Protein AF-0000000078603236 (afdb_homodimer)

Radius of gyration: 16.87 Å; Cα contacts (8 Å, |Δi|>4): 379; chains: 2; bounding box: 31×47×35 Å

Secondary structure (DSSP, 8-state):
--EEEEEEEEB-SSHHHHHHHHHHHHHHHHHHTTSTTEEEEEEEEESS-TTEEEEEEEESSGGGHHHHHT-TTHHHHHHHHGGGBSS--EEEEEEE--/--EEEEEEEEB-SSHHHHHHHHHHHHHHHHHHTTSTTEEEEEEEEESS-TTEEEEEEEESSGGGHHHHHTSTTHHHHHHHHGGGBSS--EEEEEEE--

Sequence (196 aa):
MVYTIVVHLRAKPDQESISKLHAKLLEASAVYSKDKETLSWFVMQSVHDKQDFTIVERYLHESSQEYHLNNPYWKTFDPYVIPLLEKEMDLRRFEELQMVYTIVVHLRAKPDQESISKLHAKLLEASAVYSKDKETLSWFVMQSVHDKQDFTIVERYLHESSQEYHLNNPYWKTFDPYVIPLLEKEMDLRRFEELQ

Solvent-accessible surface area (backbone atoms only — not comparable to full-atom values): 10009 Å² total; per-residue (Å²): 100,39,23,31,38,43,34,41,40,39,30,28,89,50,67,67,31,32,52,49,48,53,53,51,44,54,54,47,28,68,56,53,42,67,36,68,55,33,75,38,40,50,36,29,37,32,74,86,41,81,38,35,33,38,37,42,38,32,21,52,32,70,74,32,48,55,51,54,70,65,33,78,66,50,73,55,45,59,77,60,49,57,81,30,36,65,55,83,68,50,74,43,53,28,36,44,68,130,101,41,22,32,38,42,34,42,40,40,30,27,87,50,67,65,30,31,52,50,50,53,51,49,44,54,53,46,28,68,54,51,41,67,36,69,55,34,74,38,41,49,35,29,35,32,74,85,40,80,38,34,34,39,37,42,38,32,22,53,33,69,74,31,48,56,52,54,70,66,33,76,68,50,74,56,44,58,76,58,49,56,80,30,35,66,56,81,69,51,73,45,52,28,36,45,69,130

Nearest PDB structures (foldseek):
  4zos-assembly2_B  TM=9.075E-01  e=3.145E-08  Yersinia enterocolitica subsp. enterocolitica 8081
  4zos-assembly1_C  TM=9.173E-01  e=6.589E-08  Yersinia enterocolitica subsp. enterocolitica 8081
  4dpo-assembly1_B  TM=8.270E-01  e=1.606E-08  Methanosarcina mazei Go1
  4hl9-assembly4_H  TM=9.030E-01  e=2.210E-07  Rhodospirillum rubrum ATCC 11170
  2omo-assembly4_E  TM=8.509E-01  e=4.951E-07  Nitrosomonas europaea

InterPro domains:
  IPR007138 Antibiotic biosynthesis monooxygenase domain [PF03992] (4-77)
  IPR011008 Dimeric alpha-beta barrel [SSF54909] (1-97)

Foldseek 3Di:
DKKKKKKKFFFDPDPVLLVQLVVLLVVVQVPVCPFPQWPGWDKDADPVGSRIIMIMTIGNDPVSCVSVVPPPVNVVRCVRNVVRTPDDMDMDMDDDDD/DKKKKKKKFFFDPDPVLLVQLVVLLVVVQVPVCPFPQWPGWDKDADPVGSRIIMIMTIGNDPVSCVSVCPPPVNVVRCVRNVVRTPDDMDMDMDDDDD

Structure (mmCIF, N/CA/C/O backbone):
data_AF-0000000078603236-model_v1
#
loop_
_entity.id
_entity.type
_entity.pdbx_description
1 polymer 'ABM domain-containing protein'
#
loop_
_atom_site.group_PDB
_atom_site.id
_atom_site.type_symbol
_atom_site.label_atom_id
_atom_site.label_alt_id
_atom_site.label_comp_id
_atom_site.label_asym_id
_atom_site.label_entity_id
_atom_site.label_seq_id
_atom_site.pdbx_PDB_ins_code
_atom_site.Cartn_x
_atom_site.Cartn_y
_atom_site.Cartn_z
_atom_site.occupancy
_atom_site.B_iso_or_equiv
_atom_site.auth_seq_id
_atom_site.auth_comp_id
_atom_site.auth_asym_id
_atom_site.auth_atom_id
_atom_site.pdbx_PDB_model_num
ATOM 1 N N . MET A 1 1 ? -9.57 -0.789 -14.664 1 91.88 1 MET A N 1
ATOM 2 C CA . MET A 1 1 ? -8.68 -1.385 -13.68 1 91.88 1 MET A CA 1
ATOM 3 C C . MET A 1 1 ? -8.328 -0.381 -12.586 1 91.88 1 MET A C 1
ATOM 5 O O . MET A 1 1 ? -8.07 0.79 -12.867 1 91.88 1 MET A O 1
ATOM 9 N N . VAL A 1 2 ? -8.438 -0.781 -11.359 1 98.5 2 VAL A N 1
ATOM 10 C CA . VAL A 1 2 ? -8.148 0.149 -10.273 1 98.5 2 VAL A CA 1
ATOM 11 C C . VAL A 1 2 ? -6.684 0.583 -10.344 1 98.5 2 VAL A C 1
ATOM 13 O O . VAL A 1 2 ? -5.789 -0.252 -10.508 1 98.5 2 VAL A O 1
ATOM 16 N N . TYR A 1 3 ? -6.508 1.872 -10.375 1 98.81 3 TYR A N 1
ATOM 17 C CA . TYR A 1 3 ? -5.188 2.496 -10.398 1 98.81 3 TYR A CA 1
ATOM 18 C C . TYR A 1 3 ? -4.77 2.924 -8.992 1 98.81 3 TYR A C 1
ATOM 20 O O . TYR A 1 3 ? -5.5 3.648 -8.312 1 98.81 3 TYR A O 1
ATOM 28 N N . THR A 1 4 ? -3.6 2.465 -8.547 1 98.88 4 THR A N 1
ATOM 29 C CA . THR A 1 4 ? -3.186 2.707 -7.172 1 98.88 4 THR A CA 1
ATOM 30 C C . THR A 1 4 ? -1.813 3.373 -7.129 1 98.88 4 THR A C 1
ATOM 32 O O . THR A 1 4 ? -0.908 2.992 -7.871 1 98.88 4 THR A O 1
ATOM 35 N N . ILE A 1 5 ? -1.684 4.395 -6.281 1 98.88 5 ILE A N 1
ATOM 36 C CA . ILE A 1 5 ? -0.396 5 -5.961 1 98.88 5 ILE A CA 1
ATOM 37 C C . ILE A 1 5 ? -0.005 4.652 -4.527 1 98.88 5 ILE A C 1
ATOM 39 O O . ILE A 1 5 ? -0.807 4.809 -3.602 1 98.88 5 ILE A O 1
ATOM 43 N N . VAL A 1 6 ? 1.146 4.051 -4.375 1 98.94 6 VAL A N 1
ATOM 44 C CA . VAL A 1 6 ? 1.729 3.83 -3.055 1 98.94 6 VAL A CA 1
ATOM 45 C C . VAL A 1 6 ? 2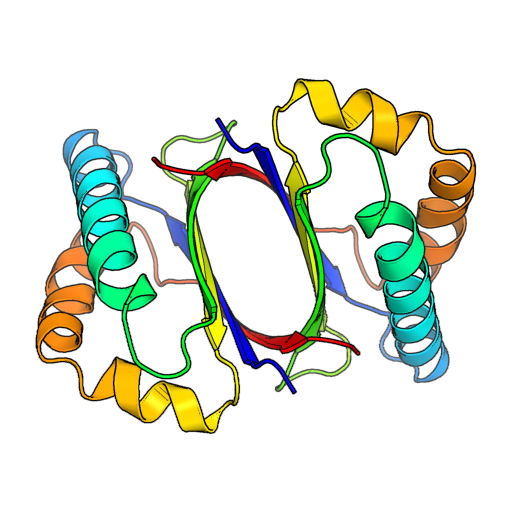.908 4.777 -2.844 1 98.94 6 VAL A C 1
ATOM 47 O O . VAL A 1 6 ? 3.861 4.773 -3.627 1 98.94 6 VAL A O 1
ATOM 50 N N . VAL A 1 7 ? 2.852 5.605 -1.797 1 98.88 7 VAL A N 1
ATOM 51 C CA . VAL A 1 7 ? 3.883 6.602 -1.533 1 98.88 7 VAL A CA 1
ATOM 52 C C . VAL A 1 7 ? 4.496 6.363 -0.156 1 98.88 7 VAL A C 1
ATOM 54 O O . VAL A 1 7 ? 3.783 6.316 0.849 1 98.88 7 VAL A O 1
ATOM 57 N N . HIS A 1 8 ? 5.746 6.141 -0.093 1 98.88 8 HIS A N 1
ATOM 58 C CA . HIS A 1 8 ? 6.469 6.105 1.173 1 98.88 8 HIS A CA 1
ATOM 59 C C . HIS A 1 8 ? 7.113 7.453 1.477 1 98.88 8 HIS A C 1
ATOM 61 O O . HIS A 1 8 ? 7.801 8.023 0.624 1 98.88 8 HIS A O 1
ATOM 67 N N . LEU A 1 9 ? 6.844 7.973 2.631 1 98.94 9 LEU A N 1
ATOM 68 C CA . LEU A 1 9 ? 7.367 9.242 3.113 1 98.94 9 LEU A CA 1
ATOM 69 C C . LEU A 1 9 ? 8.188 9.047 4.383 1 98.94 9 LEU A C 1
ATOM 71 O O . LEU A 1 9 ? 7.805 8.281 5.262 1 98.94 9 LEU A O 1
ATOM 75 N N . ARG A 1 10 ? 9.328 9.711 4.426 1 98.94 10 ARG A N 1
ATOM 76 C CA . ARG A 1 10 ? 10.094 9.719 5.668 1 98.94 10 ARG A CA 1
ATOM 77 C C . ARG A 1 10 ? 10.203 11.125 6.242 1 98.94 10 ARG A C 1
ATOM 79 O O . ARG A 1 10 ? 10.852 11.992 5.656 1 98.94 10 ARG A O 1
ATOM 86 N N . ALA A 1 11 ? 9.586 11.398 7.359 1 98.94 11 ALA A N 1
ATOM 87 C CA . ALA A 1 11 ? 9.664 12.68 8.047 1 98.94 11 ALA A CA 1
ATOM 88 C C . ALA A 1 11 ? 11.086 12.938 8.562 1 98.94 11 ALA A C 1
ATOM 90 O O . ALA A 1 11 ? 11.82 11.992 8.859 1 98.94 11 ALA A O 1
ATOM 91 N N . LYS A 1 12 ? 11.414 14.219 8.633 1 98.88 12 LYS A N 1
ATOM 92 C CA . LYS A 1 12 ? 12.609 14.555 9.406 1 98.88 12 LYS A CA 1
ATOM 93 C C . LYS A 1 12 ? 12.5 14.016 10.836 1 98.88 12 LYS A C 1
ATOM 95 O O . LYS A 1 12 ? 11.398 13.812 11.352 1 98.88 12 LYS A O 1
ATOM 100 N N . PRO A 1 13 ? 13.609 13.766 11.422 1 98.69 13 PRO A N 1
ATOM 101 C CA . PRO A 1 13 ? 13.594 13.008 12.68 1 98.69 13 PRO A CA 1
ATOM 102 C C . PRO A 1 13 ? 13.062 13.828 13.852 1 98.69 13 PRO A C 1
ATOM 104 O O . PRO A 1 13 ? 12.789 13.273 14.922 1 98.69 13 PRO A O 1
ATOM 107 N N . ASP A 1 14 ? 12.914 15.125 13.781 1 98.75 14 ASP A N 1
ATOM 108 C CA . ASP A 1 14 ? 12.43 15.93 14.898 1 98.75 14 ASP A CA 1
ATOM 109 C C . ASP A 1 14 ? 10.93 15.727 15.117 1 98.75 14 ASP A C 1
ATOM 111 O O . ASP A 1 14 ? 10.188 15.516 14.156 1 98.75 14 ASP A O 1
ATOM 115 N N . GLN A 1 15 ? 10.492 15.828 16.344 1 98.5 15 GLN A N 1
ATOM 116 C CA . GLN A 1 15 ? 9.125 15.539 16.734 1 98.5 15 GLN A CA 1
ATOM 117 C C . GLN A 1 15 ? 8.133 16.453 16.031 1 98.5 15 GLN A C 1
ATOM 119 O O . GLN A 1 15 ? 7.016 16.047 15.703 1 98.5 15 GLN A O 1
ATOM 124 N N . GLU A 1 16 ? 8.492 17.625 15.805 1 98.75 16 GLU A N 1
ATOM 125 C CA . GLU A 1 16 ? 7.605 18.578 15.133 1 98.75 16 GLU A CA 1
ATOM 126 C C . GLU A 1 16 ? 7.277 18.109 13.719 1 98.75 16 GLU A C 1
ATOM 128 O O . GLU A 1 16 ? 6.109 18.109 13.312 1 98.75 16 GLU A O 1
ATOM 133 N N . SER A 1 17 ? 8.328 17.719 12.945 1 98.88 17 SER A N 1
ATOM 134 C CA . SER A 1 17 ? 8.109 17.25 11.586 1 98.88 17 SER A CA 1
ATOM 135 C C . SER A 1 17 ? 7.238 15.992 11.578 1 98.88 17 SER A C 1
ATOM 137 O O . SER A 1 17 ? 6.336 15.859 10.75 1 98.88 17 SER A O 1
ATOM 139 N N . ILE A 1 18 ? 7.492 15.102 12.469 1 98.88 18 ILE A N 1
ATOM 140 C CA . ILE A 1 18 ? 6.738 13.852 12.555 1 98.88 18 ILE A CA 1
ATOM 141 C C . ILE A 1 18 ? 5.273 14.156 12.867 1 98.88 18 ILE A C 1
ATOM 143 O O . ILE A 1 18 ? 4.371 13.641 12.203 1 98.88 18 ILE A O 1
ATOM 147 N N . SER A 1 19 ? 5.016 15.016 13.828 1 98.81 19 SER A N 1
ATOM 148 C CA . SER A 1 19 ? 3.658 15.344 14.242 1 98.81 19 SER A CA 1
ATOM 149 C C . SER A 1 19 ? 2.91 16.094 13.148 1 98.81 19 SER A C 1
ATOM 151 O O . SER A 1 19 ? 1.724 15.852 12.914 1 98.81 19 SER A O 1
ATOM 153 N N . LYS A 1 20 ? 3.602 17 12.539 1 98.88 20 LYS A N 1
ATOM 154 C CA . LYS A 1 20 ? 2.98 17.797 11.477 1 98.88 20 LYS A CA 1
ATOM 155 C C . LYS A 1 20 ? 2.631 16.922 10.273 1 98.88 20 LYS A C 1
ATOM 157 O O . LYS A 1 20 ? 1.565 17.078 9.672 1 98.88 20 LYS A O 1
ATOM 162 N N . LEU A 1 21 ? 3.555 16.031 9.922 1 98.88 21 LEU A N 1
ATOM 163 C CA . LEU A 1 21 ? 3.254 15.117 8.82 1 98.88 21 LEU A CA 1
ATOM 164 C C . LEU A 1 21 ? 2.064 14.227 9.164 1 98.88 21 LEU A C 1
ATOM 166 O O . LEU A 1 21 ? 1.158 14.055 8.344 1 98.88 21 LEU A O 1
ATOM 170 N N . HIS A 1 22 ? 2.055 13.688 10.312 1 98.88 22 HIS A N 1
ATOM 171 C CA . HIS A 1 22 ? 0.952 12.867 10.805 1 98.88 22 HIS A CA 1
ATOM 172 C C . HIS A 1 22 ? -0.38 13.594 10.656 1 98.88 22 HIS A C 1
ATOM 174 O O . HIS A 1 22 ? -1.315 13.07 10.047 1 98.88 22 HIS A O 1
ATOM 180 N N . ALA A 1 23 ? -0.427 14.766 11.164 1 98.81 23 ALA A N 1
ATOM 181 C CA . ALA A 1 23 ? -1.657 15.555 11.148 1 98.81 23 ALA A CA 1
ATOM 182 C C . ALA A 1 23 ? -2.072 15.898 9.719 1 98.81 23 ALA A C 1
ATOM 184 O O . ALA A 1 23 ? -3.256 15.836 9.375 1 98.81 23 ALA A O 1
ATOM 185 N N . LYS A 1 24 ? -1.096 16.281 8.906 1 98.88 24 LYS A N 1
ATOM 186 C CA . LYS A 1 24 ? -1.397 16.672 7.527 1 98.88 24 LYS A CA 1
ATOM 187 C C . LYS A 1 24 ? -1.931 15.484 6.727 1 98.88 24 LYS A C 1
ATOM 189 O O . LYS A 1 24 ? -2.834 15.641 5.902 1 98.88 24 LYS A O 1
ATOM 194 N N . LEU A 1 25 ? -1.33 14.328 6.93 1 98.81 25 LEU A N 1
ATOM 195 C CA . LEU A 1 25 ? -1.785 13.141 6.211 1 98.81 25 LEU A CA 1
ATOM 196 C C . LEU A 1 25 ? -3.209 12.773 6.613 1 98.81 25 LEU A C 1
ATOM 198 O O . LEU A 1 25 ? -4.012 12.367 5.77 1 98.81 25 LEU A O 1
ATOM 202 N N . LEU A 1 26 ? -3.547 12.906 7.879 1 98.56 26 LEU A N 1
ATOM 203 C CA . LEU A 1 26 ? -4.914 12.664 8.328 1 98.56 26 LEU A CA 1
ATOM 204 C C . LEU A 1 26 ? -5.883 13.633 7.656 1 98.56 26 LEU A C 1
ATOM 206 O O . LEU A 1 26 ? -6.949 13.219 7.188 1 98.56 26 LEU A O 1
ATOM 210 N N . GLU A 1 27 ? -5.516 14.891 7.633 1 98.56 27 GLU A N 1
ATOM 211 C CA . GLU A 1 27 ? -6.328 15.906 6.973 1 98.56 27 GLU A CA 1
ATOM 212 C C . GLU A 1 27 ? -6.508 15.594 5.492 1 98.56 27 GLU A C 1
ATOM 214 O O . GLU A 1 27 ? -7.621 15.656 4.969 1 98.56 27 GLU A O 1
ATOM 219 N N . ALA A 1 28 ? -5.41 15.266 4.82 1 98.5 28 ALA A N 1
ATOM 220 C CA . ALA A 1 28 ? -5.445 14.945 3.395 1 98.5 28 ALA A CA 1
ATOM 221 C C . ALA A 1 28 ? -6.352 13.75 3.117 1 98.5 28 ALA A C 1
ATOM 223 O O . ALA A 1 28 ? -7.145 13.773 2.174 1 98.5 28 ALA A O 1
ATOM 224 N N . SER A 1 29 ? -6.18 12.75 3.893 1 98.44 29 SER A N 1
ATOM 225 C CA . SER A 1 29 ? -7.008 11.562 3.725 1 98.44 29 SER A CA 1
ATOM 226 C C . SER A 1 29 ? -8.492 11.898 3.836 1 98.44 29 SER A C 1
ATOM 228 O O . SER A 1 29 ? -9.305 11.422 3.039 1 98.44 29 SER A O 1
ATOM 230 N N . ALA A 1 30 ? -8.867 12.734 4.809 1 98.12 30 ALA A N 1
ATOM 231 C CA . ALA A 1 30 ? -10.258 13.133 5.012 1 98.12 30 ALA A CA 1
ATOM 232 C C . ALA A 1 30 ? -10.805 13.867 3.795 1 98.12 30 ALA A C 1
ATOM 234 O O . ALA A 1 30 ? -11.977 13.727 3.447 1 98.12 30 ALA A O 1
ATOM 235 N N . VAL A 1 31 ? -10.023 14.594 3.139 1 98.12 31 VAL A N 1
ATOM 236 C CA . VAL A 1 31 ? -10.43 15.383 1.981 1 98.12 31 VAL A CA 1
ATOM 237 C C . VAL A 1 31 ? -10.484 14.5 0.74 1 98.12 31 VAL A C 1
ATOM 239 O O . VAL A 1 31 ? -11.508 14.438 0.059 1 98.12 31 VAL A O 1
ATOM 242 N N . TYR A 1 32 ? -9.367 13.766 0.448 1 97.88 32 TYR A N 1
ATOM 243 C CA . TYR A 1 32 ? -9.188 13.078 -0.826 1 97.88 32 TYR A CA 1
ATOM 244 C C . TYR A 1 32 ? -10.07 11.836 -0.906 1 97.88 32 TYR A C 1
ATOM 246 O O . TYR A 1 32 ? -10.461 11.422 -1.996 1 97.88 32 TYR A O 1
ATOM 254 N N . SER A 1 33 ? -10.422 11.258 0.239 1 97.62 33 SER A N 1
ATOM 255 C CA . SER A 1 33 ? -11.305 10.102 0.228 1 97.62 33 SER A CA 1
ATOM 256 C C . SER A 1 33 ? -12.688 10.461 -0.286 1 97.62 33 SER A C 1
ATOM 258 O O . SER A 1 33 ? -13.484 9.578 -0.625 1 97.62 33 SER A O 1
ATOM 260 N N . LYS A 1 34 ? -12.953 11.742 -0.41 1 97.88 34 LYS A N 1
ATOM 261 C CA . LYS A 1 34 ? -14.266 12.203 -0.845 1 97.88 34 LYS A CA 1
ATOM 262 C C . LYS A 1 34 ? -14.242 12.617 -2.314 1 97.88 34 LYS A C 1
ATOM 264 O O . LYS A 1 34 ? -15.281 12.961 -2.883 1 97.88 34 LYS A O 1
ATOM 269 N N . ASP A 1 35 ? -13.086 12.602 -2.943 1 97.94 35 ASP A N 1
ATOM 270 C CA . ASP A 1 35 ? -12.984 12.953 -4.355 1 97.94 35 ASP A CA 1
ATOM 271 C C . ASP A 1 35 ? -13.75 11.953 -5.223 1 97.94 35 ASP A C 1
ATOM 273 O O . ASP A 1 35 ? -13.75 10.75 -4.938 1 97.94 35 ASP A O 1
ATOM 277 N N . LYS A 1 36 ? -14.32 12.516 -6.305 1 97.94 36 LYS A N 1
ATOM 278 C CA . LYS A 1 36 ? -14.977 11.656 -7.289 1 97.94 36 LYS A CA 1
ATOM 279 C C . LYS A 1 36 ? -14.023 10.57 -7.789 1 97.94 36 LYS A C 1
ATOM 281 O O . LYS A 1 36 ? -12.859 10.844 -8.078 1 97.94 36 LYS A O 1
ATOM 286 N N . GLU A 1 37 ? -14.422 9.281 -7.848 1 98.38 37 GLU A N 1
ATOM 287 C CA . GLU A 1 37 ? -13.758 8.109 -8.398 1 98.38 37 GLU A CA 1
ATOM 288 C C . GLU A 1 37 ? -12.516 7.746 -7.582 1 98.38 37 GLU A C 1
ATOM 290 O O . GLU A 1 37 ? -11.602 7.09 -8.086 1 98.38 37 GLU A O 1
ATOM 295 N N . THR A 1 38 ? -12.43 8.289 -6.348 1 98.5 38 THR A N 1
ATOM 296 C CA . THR A 1 38 ? -11.453 7.816 -5.371 1 98.5 38 THR A CA 1
ATOM 297 C C . THR A 1 38 ? -12.047 6.715 -4.5 1 98.5 38 THR A C 1
ATOM 299 O O . THR A 1 38 ? -13.07 6.922 -3.84 1 98.5 38 THR A O 1
ATOM 302 N N . LEU A 1 39 ? -11.414 5.57 -4.52 1 98.5 39 LEU A N 1
ATOM 303 C CA . LEU A 1 39 ? -11.914 4.43 -3.758 1 98.5 39 LEU A CA 1
ATOM 304 C C . LEU A 1 39 ? -11.445 4.496 -2.311 1 98.5 39 LEU A C 1
ATOM 30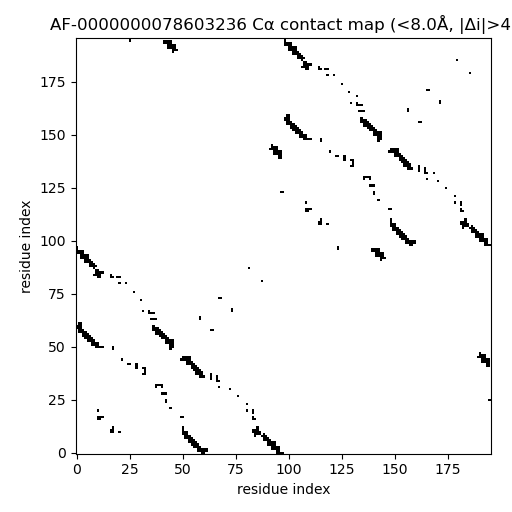6 O O . LEU A 1 39 ? -12.188 4.152 -1.392 1 98.5 39 LEU A O 1
ATOM 310 N N . SER A 1 40 ? -10.188 4.926 -2.117 1 98.38 40 SER A N 1
ATOM 311 C CA . SER A 1 40 ? -9.656 5.059 -0.766 1 98.38 40 SER A CA 1
ATOM 312 C C . SER A 1 40 ? -8.359 5.855 -0.759 1 98.38 40 SER A C 1
ATOM 314 O O . SER A 1 40 ? -7.684 5.961 -1.785 1 98.38 40 SER A O 1
ATOM 316 N N . TRP A 1 41 ? -8.086 6.492 0.336 1 98.5 41 TRP A N 1
ATOM 317 C CA . TRP A 1 41 ? -6.824 7.129 0.703 1 98.5 41 TRP A CA 1
ATOM 318 C C . TRP A 1 41 ? -6.383 6.699 2.098 1 98.5 41 TRP A C 1
ATOM 320 O O . TRP A 1 41 ? -6.621 7.41 3.076 1 98.5 41 TRP A O 1
ATOM 330 N N . PHE A 1 42 ? -5.691 5.547 2.18 1 98.81 42 PHE A N 1
ATOM 331 C CA . PHE A 1 42 ? -5.195 5.078 3.469 1 98.81 42 PHE A CA 1
ATOM 332 C C . PHE A 1 42 ? -3.887 5.77 3.83 1 98.81 42 PHE A C 1
ATOM 334 O O . PHE A 1 42 ? -2.938 5.766 3.043 1 98.81 42 PHE A O 1
ATOM 341 N N . VAL A 1 43 ? -3.818 6.395 4.965 1 98.88 43 VAL A N 1
ATOM 342 C CA . VAL A 1 43 ? -2.588 6.961 5.504 1 98.88 43 VAL A CA 1
ATOM 343 C C . VAL A 1 43 ? -2.17 6.195 6.754 1 98.88 43 VAL A C 1
ATOM 345 O O . VAL A 1 43 ? -3.016 5.797 7.559 1 98.88 43 VAL A O 1
ATOM 348 N N . MET A 1 44 ? -0.899 5.965 6.836 1 98.94 44 MET A N 1
ATOM 349 C CA . MET A 1 44 ? -0.448 5.035 7.871 1 98.94 44 MET A CA 1
ATOM 350 C C . MET A 1 44 ? 0.952 5.398 8.352 1 98.94 44 MET A C 1
ATOM 352 O O . MET A 1 44 ? 1.697 6.086 7.652 1 98.94 44 MET A O 1
ATOM 356 N N . GLN A 1 45 ? 1.224 4.965 9.555 1 98.88 45 GLN A N 1
ATOM 357 C CA . GLN A 1 45 ? 2.535 5.152 10.172 1 98.88 45 GLN A CA 1
ATOM 358 C C . GLN A 1 45 ? 3.143 3.818 10.594 1 98.88 45 GLN A C 1
ATOM 360 O O . GLN A 1 45 ? 2.438 2.938 11.086 1 98.88 45 GLN A O 1
ATOM 365 N N . SER A 1 46 ? 4.465 3.721 10.391 1 98.88 46 SER A N 1
ATOM 366 C CA . SER A 1 46 ? 5.188 2.486 10.68 1 98.88 46 SER A CA 1
ATOM 367 C C . SER A 1 46 ? 5.051 2.1 12.148 1 98.88 46 SER A C 1
ATOM 369 O O . SER A 1 46 ? 5.121 2.959 13.031 1 98.88 46 SER A O 1
ATOM 371 N N . VAL A 1 47 ? 4.902 0.81 12.367 1 98.12 47 VAL A N 1
ATOM 372 C CA . VAL A 1 47 ? 4.848 0.272 13.719 1 98.12 47 VAL A CA 1
ATOM 373 C C . VAL A 1 47 ? 6.242 0.303 14.344 1 98.12 47 VAL A C 1
ATOM 375 O O . VAL A 1 47 ? 6.383 0.322 15.57 1 98.12 47 VAL A O 1
ATOM 378 N N . HIS A 1 48 ? 7.258 0.422 13.523 1 98.06 48 HIS A N 1
ATOM 379 C CA . HIS A 1 48 ? 8.617 0.209 14.016 1 98.06 48 HIS A CA 1
ATOM 380 C C . HIS A 1 48 ? 9.414 1.51 14.023 1 98.06 48 HIS A C 1
ATOM 382 O O . HIS A 1 48 ? 10.438 1.612 14.695 1 98.06 48 HIS A O 1
ATOM 388 N N . ASP A 1 49 ? 9.055 2.445 13.195 1 98.56 49 ASP A N 1
ATOM 389 C CA . ASP A 1 49 ? 9.805 3.688 13.016 1 98.56 49 ASP A CA 1
ATOM 390 C C . ASP A 1 49 ? 8.859 4.871 12.812 1 98.56 49 ASP A C 1
ATOM 392 O O . ASP A 1 49 ? 8.266 5.023 11.742 1 98.56 49 ASP A O 1
ATOM 396 N N . LYS A 1 50 ? 8.758 5.785 13.766 1 98.5 50 LYS A N 1
ATOM 397 C CA . LYS A 1 50 ? 7.793 6.875 13.766 1 98.5 50 LYS A CA 1
ATOM 398 C C . LYS A 1 50 ? 8.062 7.848 12.617 1 98.5 50 LYS A C 1
ATOM 400 O O . LYS A 1 50 ? 7.211 8.672 12.281 1 98.5 50 LYS A O 1
ATOM 405 N N . GLN A 1 51 ? 9.242 7.824 11.977 1 98.88 51 GLN A N 1
ATOM 406 C CA . GLN A 1 51 ? 9.578 8.719 10.875 1 98.88 51 GLN A CA 1
ATOM 407 C C . GLN A 1 51 ? 8.961 8.234 9.562 1 98.88 51 GLN A C 1
ATOM 409 O O . GLN A 1 51 ? 8.891 8.977 8.586 1 98.88 51 GLN A O 1
ATOM 414 N N . ASP A 1 52 ? 8.539 6.973 9.547 1 98.94 52 ASP A N 1
ATOM 415 C CA . ASP A 1 52 ? 8.133 6.355 8.289 1 98.94 52 ASP A CA 1
ATOM 416 C C . ASP A 1 52 ? 6.617 6.34 8.148 1 98.94 52 ASP A C 1
ATOM 418 O O . ASP A 1 52 ? 5.91 5.816 9.016 1 98.94 52 ASP A O 1
ATOM 422 N N . PHE A 1 53 ? 6.098 6.902 7.062 1 98.94 53 PHE A N 1
ATOM 423 C CA . PHE A 1 53 ? 4.688 6.949 6.703 1 98.94 53 PHE A CA 1
ATOM 424 C C . PHE A 1 53 ? 4.461 6.355 5.316 1 98.94 53 PHE A C 1
ATOM 426 O O . PHE A 1 53 ? 5.383 6.305 4.5 1 98.94 53 PHE A O 1
ATOM 433 N N . THR A 1 54 ? 3.322 5.91 5.078 1 98.94 54 THR A N 1
ATOM 434 C CA . THR A 1 54 ? 2.926 5.418 3.766 1 98.94 54 THR A CA 1
ATOM 435 C C . THR A 1 54 ? 1.497 5.836 3.438 1 98.94 54 THR A C 1
ATOM 437 O O . THR A 1 54 ? 0.622 5.812 4.305 1 98.94 54 THR A O 1
ATOM 440 N N . ILE A 1 55 ? 1.273 6.215 2.236 1 98.94 55 ILE A N 1
ATOM 441 C CA . ILE A 1 55 ? -0.05 6.484 1.687 1 98.94 55 ILE A CA 1
ATOM 442 C C . ILE A 1 55 ? -0.384 5.453 0.611 1 98.94 55 ILE A C 1
ATOM 444 O O . ILE A 1 55 ? 0.461 5.121 -0.224 1 98.94 55 ILE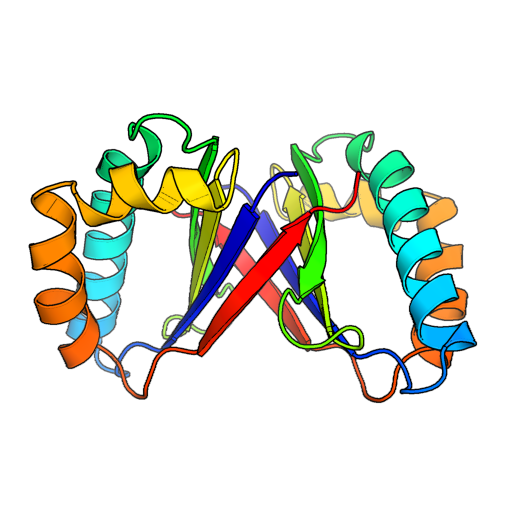 A O 1
ATOM 448 N N . VAL A 1 56 ? -1.549 4.898 0.671 1 98.94 56 VAL A N 1
ATOM 449 C CA . VAL A 1 56 ? -2.102 4.09 -0.411 1 98.94 56 VAL A CA 1
ATOM 450 C C . VAL A 1 56 ? -3.328 4.781 -0.998 1 98.94 56 VAL A C 1
ATOM 452 O O . VAL A 1 56 ? -4.383 4.832 -0.362 1 98.94 56 VAL A O 1
ATOM 455 N N . GLU A 1 57 ? -3.207 5.34 -2.225 1 98.88 57 GLU A N 1
ATOM 456 C CA . GLU A 1 57 ? -4.254 6.035 -2.967 1 98.88 57 GLU A CA 1
ATOM 457 C C . GLU A 1 57 ? -4.863 5.133 -4.039 1 98.88 57 GLU A C 1
ATOM 459 O O . GLU A 1 57 ? -4.172 4.711 -4.969 1 98.88 57 GLU A O 1
ATOM 464 N N . ARG A 1 58 ? -6.152 4.832 -3.924 1 98.81 58 ARG A N 1
ATOM 465 C CA . ARG A 1 58 ? -6.805 3.967 -4.906 1 98.81 58 ARG A CA 1
ATOM 466 C C . ARG A 1 58 ? -7.848 4.734 -5.707 1 98.81 58 ARG A C 1
ATOM 468 O O . ARG A 1 58 ? -8.773 5.316 -5.133 1 98.81 58 ARG A O 1
ATOM 475 N N . TYR A 1 59 ? -7.668 4.703 -6.98 1 98.81 59 TYR A N 1
ATOM 476 C CA . TYR A 1 59 ? -8.562 5.367 -7.922 1 98.81 59 TYR A CA 1
ATOM 477 C C . TYR A 1 59 ? -9.234 4.355 -8.844 1 98.81 59 TYR A C 1
ATOM 479 O O . TYR A 1 59 ? -8.609 3.387 -9.273 1 98.81 59 TYR A O 1
ATOM 487 N N . LEU A 1 60 ? -10.453 4.609 -9.172 1 98.56 60 LEU A N 1
ATOM 488 C CA . LEU A 1 60 ? -11.203 3.705 -10.031 1 98.56 60 LEU A CA 1
ATOM 489 C C . LEU A 1 60 ? -10.484 3.5 -11.359 1 98.56 60 LEU A C 1
ATOM 491 O O . LEU A 1 60 ? -10.438 2.383 -11.883 1 98.56 60 LEU A O 1
ATOM 495 N N . HIS A 1 61 ? -10 4.527 -11.961 1 97.81 61 HIS A N 1
ATOM 496 C CA . HIS A 1 61 ? -9.234 4.539 -13.195 1 97.81 61 HIS A CA 1
ATOM 497 C C . HIS A 1 61 ? -8.016 5.453 -13.078 1 97.81 61 HIS A C 1
ATOM 499 O O . HIS A 1 61 ? -7.965 6.32 -12.211 1 97.81 61 HIS A O 1
ATOM 505 N N . GLU A 1 62 ? -7.027 5.184 -13.961 1 97.56 62 GLU A N 1
ATOM 506 C CA . GLU A 1 62 ? -5.91 6.117 -14.031 1 97.56 62 GLU A CA 1
ATOM 507 C C . GLU A 1 62 ? -6.391 7.543 -14.281 1 97.56 62 GLU A C 1
ATOM 509 O O . GLU A 1 62 ? -5.879 8.492 -13.688 1 97.56 62 GLU A O 1
ATOM 514 N N . SER A 1 63 ? -7.375 7.715 -15.141 1 97.94 63 SER A N 1
ATOM 515 C CA . SER A 1 63 ? -7.891 9.031 -15.508 1 97.94 63 SER A CA 1
ATOM 516 C C . SER A 1 63 ? -8.547 9.719 -14.312 1 97.94 63 SER A C 1
ATOM 518 O O . SER A 1 63 ? -8.734 10.938 -14.32 1 97.94 63 SER A O 1
ATOM 520 N N . SER A 1 64 ? -8.938 8.977 -13.266 1 97.88 64 SER A N 1
ATOM 521 C CA . SER A 1 64 ? -9.578 9.516 -12.078 1 97.88 64 SER A CA 1
ATOM 522 C C . SER A 1 64 ? -8.648 10.477 -11.336 1 97.88 64 SER A C 1
ATOM 524 O O . SER A 1 64 ? -9.109 11.297 -10.539 1 97.88 64 SER A O 1
ATOM 526 N N . GLN A 1 65 ? -7.379 10.375 -11.625 1 96.62 65 GLN A N 1
ATOM 527 C CA . GLN A 1 65 ? -6.422 11.266 -10.977 1 96.62 65 GLN A CA 1
ATOM 528 C C . GLN A 1 65 ? -6.719 12.727 -11.312 1 96.62 65 GLN A C 1
ATOM 530 O O . GLN A 1 65 ? -6.305 13.633 -10.578 1 96.62 65 GLN A O 1
ATOM 535 N N . GLU A 1 66 ? -7.348 12.984 -12.43 1 96.75 66 GLU A N 1
ATOM 536 C CA . GLU A 1 66 ? -7.676 14.359 -12.812 1 96.75 66 GLU A CA 1
ATOM 537 C C . GLU A 1 66 ? -8.492 15.055 -11.727 1 96.75 66 GLU A C 1
ATOM 539 O O . GLU A 1 66 ? -8.32 16.25 -11.484 1 96.75 66 GLU A O 1
ATOM 544 N N . TYR A 1 67 ? -9.43 14.344 -11.055 1 96.81 67 TYR A N 1
ATOM 545 C CA . TYR A 1 67 ? -10.25 14.914 -9.992 1 96.81 67 TYR A CA 1
ATOM 546 C C . TYR A 1 67 ? -9.398 15.281 -8.781 1 96.81 67 TYR A C 1
ATOM 548 O O . TYR A 1 67 ? -9.633 16.297 -8.133 1 96.81 67 TYR A O 1
ATOM 556 N N . HIS A 1 68 ? -8.438 14.367 -8.531 1 94.62 68 HIS A N 1
ATOM 557 C CA . HIS A 1 68 ? -7.488 14.602 -7.449 1 94.62 68 HIS A CA 1
ATOM 558 C C . HIS A 1 68 ? -6.629 15.828 -7.73 1 94.62 68 HIS A C 1
ATOM 560 O O . HIS A 1 68 ? -6.516 16.719 -6.887 1 94.62 68 HIS A O 1
ATOM 566 N N . LEU A 1 69 ? -6.105 15.961 -8.898 1 95 69 LEU A N 1
ATOM 567 C CA . LEU A 1 69 ? -5.199 17.031 -9.289 1 95 69 LEU A CA 1
ATOM 568 C C . LEU A 1 69 ? -5.938 18.359 -9.391 1 95 69 LEU A C 1
ATOM 570 O O . LEU A 1 69 ? -5.344 19.422 -9.18 1 95 69 LEU A O 1
ATOM 574 N N . ASN A 1 70 ? -7.211 18.297 -9.641 1 95.94 70 ASN A N 1
ATOM 575 C CA . ASN A 1 70 ? -8 19.516 -9.805 1 95.94 70 ASN A CA 1
ATOM 576 C C . ASN A 1 70 ? -8.625 19.953 -8.484 1 95.94 70 ASN A C 1
ATOM 578 O O . ASN A 1 70 ? -9.289 20.984 -8.422 1 95.94 70 ASN A O 1
ATOM 582 N N . ASN A 1 71 ? -8.516 19.219 -7.434 1 96.12 71 ASN A N 1
ATOM 583 C CA . ASN A 1 71 ? -8.922 19.641 -6.098 1 96.12 71 ASN A CA 1
ATOM 584 C C . ASN A 1 71 ? -8.055 20.797 -5.586 1 96.12 71 ASN A C 1
ATOM 586 O O . ASN A 1 71 ? -6.828 20.672 -5.527 1 96.12 71 ASN A O 1
ATOM 590 N N . PRO A 1 72 ? -8.688 21.938 -5.23 1 96.88 72 PRO A N 1
ATOM 591 C CA . PRO A 1 72 ? -7.887 23.078 -4.754 1 96.88 72 PRO A CA 1
ATOM 592 C C . PRO A 1 72 ? -6.992 22.703 -3.57 1 96.88 72 PRO A C 1
ATOM 594 O O . PRO A 1 72 ? -5.926 23.297 -3.391 1 96.88 72 PRO A O 1
ATOM 597 N N . TYR A 1 73 ? -7.457 21.734 -2.822 1 97.56 73 TYR A N 1
ATOM 598 C CA . TYR A 1 73 ? -6.676 21.281 -1.676 1 97.56 73 TYR A CA 1
ATOM 599 C C . TYR A 1 73 ? -5.344 20.688 -2.123 1 97.56 73 TYR A C 1
ATOM 601 O O . TYR A 1 73 ? -4.352 20.766 -1.393 1 97.56 73 TYR A O 1
ATOM 609 N N . TRP A 1 74 ? -5.281 20.109 -3.285 1 95.75 74 TRP A N 1
ATOM 610 C CA . TRP A 1 74 ? -4.09 19.422 -3.789 1 95.75 74 TRP A CA 1
ATOM 611 C C . TRP A 1 74 ? -2.893 20.375 -3.805 1 95.75 74 TRP A C 1
ATOM 613 O O . TRP A 1 74 ? -1.773 19.969 -3.475 1 95.75 74 TRP A O 1
ATOM 623 N N . LYS A 1 75 ? -3.084 21.688 -4.023 1 96.06 75 LYS A N 1
ATOM 624 C CA . LYS A 1 75 ? -2.027 22.688 -4.137 1 96.06 75 LYS A CA 1
ATOM 625 C C . LYS A 1 75 ? -1.374 22.953 -2.783 1 96.06 75 LYS A C 1
ATOM 627 O O . LYS A 1 75 ? -0.28 23.516 -2.717 1 96.06 75 LYS A O 1
ATOM 632 N N . THR A 1 76 ? -2.07 22.609 -1.796 1 96.56 76 THR A N 1
ATOM 633 C CA . THR A 1 76 ? -1.552 22.891 -0.463 1 96.56 76 THR A CA 1
ATOM 634 C C . THR A 1 76 ? -0.693 21.734 0.041 1 96.56 76 THR A C 1
ATOM 636 O O . THR A 1 76 ? 0.04 21.875 1.021 1 96.56 76 THR A O 1
ATOM 639 N N . PHE A 1 77 ? -0.746 20.594 -0.558 1 97.75 77 PHE A N 1
ATOM 640 C CA . PHE A 1 77 ? -0.196 19.359 0.01 1 97.75 77 PHE A CA 1
ATOM 641 C C . PHE A 1 77 ? 1.325 19.359 -0.091 1 97.75 77 PHE A C 1
ATOM 643 O O . PHE A 1 77 ? 2.02 19.375 0.927 1 97.75 77 PHE A O 1
ATOM 650 N N . ASP A 1 78 ? 1.891 19.438 -1.273 1 97.12 78 ASP A N 1
ATOM 651 C CA . ASP A 1 78 ? 3.328 19.297 -1.478 1 97.12 78 ASP A CA 1
ATOM 652 C C . ASP A 1 78 ? 4.098 20.422 -0.792 1 97.12 78 ASP A C 1
ATOM 654 O O . ASP A 1 78 ? 5.086 20.172 -0.102 1 97.12 78 ASP A O 1
ATOM 658 N N . PRO A 1 79 ? 3.602 21.688 -0.924 1 98.12 79 PRO A N 1
ATOM 659 C CA . PRO A 1 79 ? 4.332 22.766 -0.25 1 98.12 79 PRO A CA 1
ATOM 660 C C . PRO A 1 79 ? 4.41 22.578 1.263 1 98.12 79 PRO A C 1
ATOM 662 O O . PRO A 1 79 ? 5.383 23 1.895 1 98.12 79 PRO A O 1
ATOM 665 N N . TYR A 1 80 ? 3.428 21.891 1.843 1 98.69 80 TYR A N 1
ATOM 666 C CA . TYR A 1 80 ? 3.412 21.656 3.281 1 98.69 80 TYR A CA 1
ATOM 667 C C . TYR A 1 80 ? 4.242 20.422 3.637 1 98.69 80 TYR A C 1
ATOM 669 O O . TYR A 1 80 ? 5.012 20.438 4.602 1 98.69 80 TYR A O 1
ATOM 677 N N . VAL A 1 81 ? 4.133 19.391 2.871 1 98.75 81 VAL A N 1
ATOM 678 C CA . VAL A 1 81 ? 4.656 18.062 3.227 1 98.75 81 VAL A CA 1
ATOM 679 C C . VAL A 1 81 ? 6.148 18 2.9 1 98.75 81 VAL A C 1
ATOM 681 O O . VAL A 1 81 ? 6.938 17.484 3.691 1 98.75 81 VAL A O 1
ATOM 684 N N . ILE A 1 82 ? 6.59 18.562 1.786 1 98.62 82 ILE A N 1
ATOM 685 C CA . ILE A 1 82 ? 7.941 18.359 1.268 1 98.62 82 ILE A CA 1
ATOM 686 C C . ILE A 1 82 ? 8.961 18.906 2.26 1 98.62 82 ILE A C 1
ATOM 688 O O . ILE A 1 82 ? 9.961 18.25 2.561 1 98.62 82 ILE A O 1
ATOM 692 N N . PRO A 1 83 ? 8.727 20.109 2.885 1 98.81 83 PRO A N 1
ATOM 693 C CA . PRO A 1 83 ? 9.703 20.641 3.846 1 98.81 83 PRO A CA 1
ATOM 694 C C . PRO A 1 83 ? 9.828 19.766 5.09 1 98.81 83 PRO A C 1
ATOM 696 O O . PRO A 1 83 ? 10.773 19.906 5.863 1 98.81 83 PRO A O 1
ATOM 699 N N . LEU A 1 84 ? 8.883 18.875 5.367 1 98.88 84 LEU A N 1
ATOM 700 C CA . LEU A 1 84 ? 8.875 18.047 6.559 1 98.88 84 LEU A CA 1
ATOM 701 C C . LEU A 1 84 ? 9.664 16.766 6.328 1 98.88 84 LEU A C 1
ATOM 703 O O . LEU A 1 84 ? 9.922 16 7.266 1 98.88 84 LEU A O 1
ATOM 707 N N . LEU A 1 85 ? 10.094 16.5 5.125 1 98.88 85 LEU A N 1
ATOM 708 C CA . LEU A 1 85 ? 10.617 15.188 4.754 1 98.88 85 LEU A CA 1
ATOM 709 C C . LEU A 1 85 ? 12.141 15.18 4.793 1 98.88 85 LEU A C 1
ATOM 711 O O . LEU A 1 85 ? 12.781 16.172 4.449 1 98.88 85 LEU A O 1
ATOM 715 N N . GLU A 1 86 ? 12.633 14.086 5.172 1 98.81 86 GLU A N 1
ATOM 716 C CA . GLU A 1 86 ? 14.07 13.883 5.254 1 98.81 86 GLU A CA 1
ATOM 717 C C . GLU A 1 86 ? 14.672 13.609 3.875 1 98.81 86 GLU A C 1
ATOM 719 O O . GLU A 1 86 ? 15.875 13.773 3.672 1 98.81 86 GLU A O 1
ATOM 724 N N . LYS A 1 87 ? 14.016 13.141 2.973 1 98.69 87 LYS A N 1
ATOM 725 C CA . LYS A 1 87 ? 14.391 12.797 1.603 1 98.69 87 LYS A CA 1
ATOM 726 C C . LYS A 1 87 ? 13.172 12.82 0.68 1 98.69 87 LYS A C 1
ATOM 728 O O . LYS A 1 87 ? 12.039 12.953 1.142 1 98.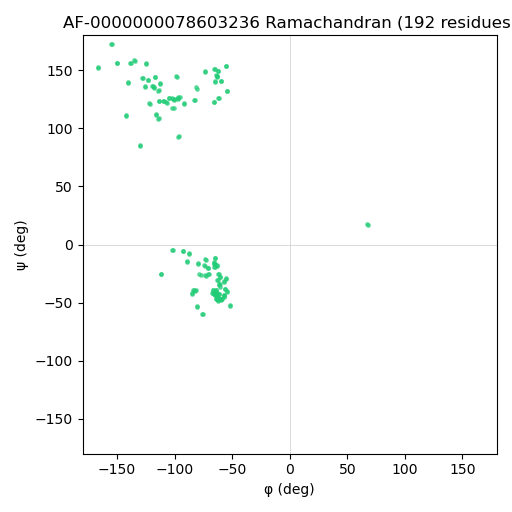69 87 LYS A O 1
ATOM 733 N N . GLU A 1 88 ? 13.352 12.688 -0.598 1 98.5 88 GLU A N 1
ATOM 734 C CA . GLU A 1 88 ? 12.281 12.688 -1.585 1 98.5 88 GLU A CA 1
ATOM 735 C C . GLU A 1 88 ? 11.32 11.516 -1.354 1 98.5 88 GLU A C 1
ATOM 737 O O . GLU A 1 88 ? 11.734 10.445 -0.908 1 98.5 88 GLU A O 1
ATOM 742 N N . MET A 1 89 ? 10.117 11.68 -1.68 1 98.62 89 MET A N 1
ATOM 743 C CA . MET A 1 89 ? 9.117 10.625 -1.576 1 98.62 89 MET A CA 1
ATOM 744 C C . MET A 1 89 ? 9.461 9.461 -2.506 1 98.62 89 MET A C 1
ATOM 746 O O . MET A 1 89 ? 9.992 9.672 -3.596 1 98.62 89 MET A O 1
ATOM 750 N N . ASP A 1 90 ? 9.18 8.336 -2.07 1 98.44 90 ASP A N 1
ATOM 751 C CA . ASP A 1 90 ? 9.188 7.152 -2.926 1 98.44 90 ASP A CA 1
ATOM 752 C C . ASP A 1 90 ? 7.781 6.84 -3.441 1 98.44 90 ASP A C 1
ATOM 754 O O . ASP A 1 90 ? 6.988 6.195 -2.75 1 98.44 90 ASP A O 1
ATOM 758 N N . LEU A 1 91 ? 7.445 7.332 -4.602 1 98.5 91 LEU A N 1
ATOM 759 C CA . LEU A 1 91 ? 6.121 7.227 -5.199 1 98.5 91 LEU A CA 1
ATOM 760 C C . LEU A 1 91 ? 6.09 6.145 -6.273 1 98.5 91 LEU A C 1
ATOM 762 O O . LEU A 1 91 ? 6.914 6.152 -7.191 1 98.5 91 LEU A O 1
ATOM 766 N N . ARG A 1 92 ? 5.207 5.258 -6.16 1 98.5 92 ARG A N 1
ATOM 767 C CA . ARG A 1 92 ? 5.082 4.137 -7.082 1 98.5 92 ARG A CA 1
ATOM 768 C C . ARG A 1 92 ? 3.654 4.02 -7.613 1 98.5 92 ARG A C 1
ATOM 770 O O . ARG A 1 92 ? 2.693 4.215 -6.867 1 98.5 92 ARG A O 1
ATOM 777 N N . ARG A 1 93 ? 3.529 3.645 -8.883 1 98.75 93 ARG A N 1
ATOM 778 C CA . ARG A 1 93 ? 2.23 3.559 -9.539 1 98.75 93 ARG A CA 1
ATOM 779 C C . ARG A 1 93 ? 1.937 2.131 -9.984 1 98.75 93 ARG A C 1
ATOM 781 O O . ARG A 1 93 ? 2.793 1.469 -10.578 1 98.75 93 ARG A O 1
ATOM 788 N N . PHE A 1 94 ? 0.714 1.736 -9.711 1 98.88 94 PHE A N 1
ATOM 789 C CA . PHE A 1 94 ? 0.344 0.344 -9.945 1 98.88 94 PHE A CA 1
ATOM 790 C C . PHE A 1 94 ? -1.045 0.249 -10.562 1 98.88 94 PHE A C 1
ATOM 792 O O . PHE A 1 94 ? -1.859 1.163 -10.414 1 98.88 94 PHE A O 1
ATOM 799 N N . GLU A 1 95 ? -1.295 -0.853 -11.266 1 98.69 95 GLU A N 1
ATOM 800 C CA . GLU A 1 95 ? -2.639 -1.346 -11.555 1 98.69 95 GLU A CA 1
ATOM 801 C C . GLU A 1 95 ? -2.982 -2.551 -10.688 1 98.69 95 GLU A C 1
ATOM 803 O O . GLU A 1 95 ? -2.197 -3.496 -10.586 1 98.69 95 GLU A O 1
ATOM 808 N N . GLU A 1 96 ? -4.117 -2.486 -9.977 1 98.75 96 GLU A N 1
ATOM 809 C CA . GLU A 1 96 ? -4.551 -3.666 -9.234 1 98.75 96 GLU A CA 1
ATOM 810 C C . GLU A 1 96 ? -4.895 -4.816 -10.172 1 98.75 96 GLU A C 1
ATOM 812 O O . GLU A 1 96 ? -5.496 -4.605 -11.227 1 98.75 96 GLU A O 1
ATOM 817 N N . LEU A 1 97 ? -4.5 -5.977 -9.719 1 97.88 97 LEU A N 1
ATOM 818 C CA . LEU A 1 97 ? -4.805 -7.168 -10.5 1 97.88 97 LEU A CA 1
ATOM 819 C C . LEU A 1 97 ? -6.234 -7.637 -10.25 1 97.88 97 LEU A C 1
ATOM 821 O O . LEU A 1 97 ? -6.738 -7.531 -9.133 1 97.88 97 LEU A O 1
ATOM 825 N N . GLN A 1 98 ? -6.98 -7.984 -11.25 1 88.38 98 GLN A N 1
ATOM 826 C CA . GLN A 1 98 ? -8.367 -8.43 -11.141 1 88.38 98 GLN A CA 1
ATOM 827 C C . GLN A 1 98 ? -8.547 -9.812 -11.766 1 88.38 98 GLN A C 1
ATOM 829 O O . GLN A 1 98 ? -7.805 -10.195 -12.672 1 88.38 98 GLN A O 1
ATOM 834 N N . MET B 1 1 ? -7.184 -0.4 15.812 1 91.69 1 MET B N 1
ATOM 835 C CA . MET B 1 1 ? -6.555 0.319 14.711 1 91.69 1 MET B CA 1
ATOM 836 C C . MET B 1 1 ? -6.227 -0.628 13.562 1 91.69 1 MET B C 1
ATOM 838 O O . MET B 1 1 ? -5.738 -1.736 13.789 1 91.69 1 MET B O 1
ATOM 842 N N . VAL B 1 2 ? -6.602 -0.26 12.391 1 98.5 2 VAL B N 1
ATOM 843 C CA . VAL B 1 2 ? -6.34 -1.143 11.258 1 98.5 2 VAL B CA 1
ATOM 844 C C . VAL B 1 2 ? -4.836 -1.338 11.094 1 98.5 2 VAL B C 1
ATOM 846 O O . VAL B 1 2 ? -4.07 -0.37 11.117 1 98.5 2 VAL B O 1
ATOM 849 N N . TYR B 1 3 ? -4.457 -2.592 11.078 1 98.81 3 TYR B N 1
ATOM 850 C CA . TYR B 1 3 ? -3.068 -2.996 10.875 1 98.81 3 TYR B CA 1
ATOM 851 C C . TYR B 1 3 ? -2.811 -3.369 9.422 1 98.81 3 TYR B C 1
ATOM 853 O O . TYR B 1 3 ? -3.516 -4.211 8.859 1 98.81 3 TYR B O 1
ATOM 861 N N . THR B 1 4 ? -1.807 -2.74 8.805 1 98.88 4 THR B N 1
ATOM 862 C CA . THR B 1 4 ? -1.583 -2.934 7.379 1 98.88 4 THR B CA 1
ATOM 863 C C . THR B 1 4 ? -0.146 -3.371 7.109 1 98.88 4 THR B C 1
ATOM 865 O O . THR B 1 4 ? 0.792 -2.838 7.703 1 98.88 4 THR B O 1
ATOM 868 N N . ILE B 1 5 ? 0.007 -4.359 6.234 1 98.88 5 ILE B N 1
ATOM 869 C CA . ILE B 1 5 ? 1.307 -4.758 5.703 1 98.88 5 ILE B CA 1
ATOM 870 C C . ILE B 1 5 ? 1.406 -4.367 4.23 1 98.88 5 ILE B C 1
ATOM 872 O O . ILE B 1 5 ? 0.502 -4.656 3.443 1 98.88 5 ILE B O 1
ATOM 876 N N . VAL B 1 6 ? 2.41 -3.609 3.908 1 98.94 6 VAL B N 1
ATOM 877 C CA . VAL B 1 6 ? 2.736 -3.316 2.518 1 98.94 6 VAL B CA 1
ATOM 878 C C . VAL B 1 6 ? 4 -4.07 2.113 1 98.94 6 VAL B C 1
ATOM 880 O O . VAL B 1 6 ? 5.051 -3.91 2.736 1 98.94 6 VAL B O 1
ATOM 883 N N . VAL B 1 7 ? 3.918 -4.891 1.076 1 98.88 7 VAL B N 1
ATOM 884 C CA . VAL B 1 7 ? 5.039 -5.719 0.639 1 98.88 7 VAL B CA 1
ATOM 885 C C . VAL B 1 7 ? 5.379 -5.398 -0.815 1 98.88 7 VAL B C 1
ATOM 887 O O . VAL B 1 7 ? 4.516 -5.473 -1.691 1 98.88 7 VAL B O 1
ATOM 890 N N . HIS B 1 8 ? 6.559 -5 -1.071 1 98.88 8 HIS B N 1
ATOM 891 C CA . HIS B 1 8 ? 7.055 -4.867 -2.436 1 98.88 8 HIS B CA 1
ATOM 892 C C . HIS B 1 8 ? 7.848 -6.102 -2.855 1 98.88 8 HIS B C 1
ATOM 894 O O . HIS B 1 8 ? 8.742 -6.547 -2.129 1 98.88 8 HIS B O 1
ATOM 900 N N . LEU B 1 9 ? 7.484 -6.668 -3.955 1 98.94 9 LEU B N 1
ATOM 901 C CA . LEU B 1 9 ? 8.125 -7.848 -4.531 1 98.94 9 LEU B CA 1
ATOM 902 C C . LEU B 1 9 ? 8.695 -7.539 -5.91 1 98.94 9 LEU B C 1
ATOM 904 O O . LEU B 1 9 ? 8.062 -6.84 -6.707 1 98.94 9 LEU B O 1
ATOM 908 N N . ARG B 1 10 ? 9.898 -8.016 -6.145 1 98.94 10 ARG B N 1
ATOM 909 C CA . ARG B 1 10 ? 10.453 -7.918 -7.492 1 98.94 10 ARG B CA 1
ATOM 910 C C . ARG B 1 10 ? 10.688 -9.297 -8.094 1 98.94 10 ARG B C 1
ATOM 912 O O . ARG B 1 10 ? 11.547 -10.047 -7.625 1 98.94 10 ARG B O 1
ATOM 919 N N . ALA B 1 11 ? 9.953 -9.68 -9.086 1 98.94 11 ALA B N 1
ATOM 920 C CA . ALA B 1 11 ? 10.133 -10.945 -9.797 1 98.94 11 ALA B CA 1
ATOM 921 C C . ALA B 1 11 ? 11.477 -10.977 -10.531 1 98.94 11 ALA B C 1
ATOM 923 O O . ALA B 1 11 ? 12 -9.938 -10.93 1 98.94 11 ALA B O 1
A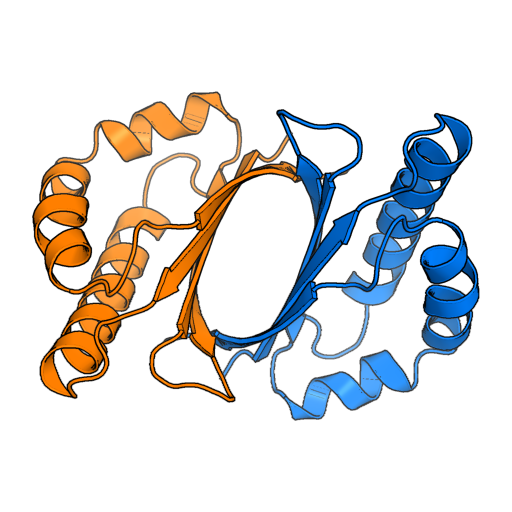TOM 924 N N . LYS B 1 12 ? 11.984 -12.188 -10.672 1 98.88 12 LYS B N 1
ATOM 925 C CA . LYS B 1 12 ? 13.078 -12.344 -11.633 1 98.88 12 LYS B CA 1
ATOM 926 C C . LYS B 1 12 ? 12.664 -11.844 -13.016 1 98.88 12 LYS B C 1
ATOM 928 O O . LYS B 1 12 ? 11.484 -11.828 -13.344 1 98.88 12 LYS B O 1
ATOM 933 N N . PRO B 1 13 ? 13.617 -11.438 -13.766 1 98.69 13 PRO B N 1
ATOM 934 C CA . PRO B 1 13 ? 13.281 -10.711 -14.992 1 98.69 13 PRO B CA 1
ATOM 935 C C . PRO B 1 13 ? 12.711 -11.625 -16.078 1 98.69 13 PRO B C 1
ATOM 937 O O . PRO B 1 13 ? 12.188 -11.133 -17.078 1 98.69 13 PRO B O 1
ATOM 940 N N . ASP B 1 14 ? 12.781 -12.922 -15.992 1 98.75 14 ASP B N 1
ATOM 941 C CA . ASP B 1 14 ? 12.266 -13.812 -17.031 1 98.75 14 ASP B CA 1
ATOM 942 C C . ASP B 1 14 ? 10.734 -13.852 -17 1 98.75 14 ASP B C 1
ATOM 944 O O . ASP B 1 14 ? 10.125 -13.75 -15.93 1 98.75 14 ASP B O 1
ATOM 948 N N . GLN B 1 15 ? 10.125 -14.047 -18.141 1 98.5 15 GLN B N 1
ATOM 949 C CA . GLN B 1 15 ? 8.68 -13.984 -18.328 1 98.5 15 GLN B CA 1
ATOM 950 C C . GLN B 1 15 ? 7.973 -15.031 -17.469 1 98.5 15 GLN B C 1
ATOM 952 O O . GLN B 1 15 ? 6.867 -14.789 -16.969 1 98.5 15 GLN B O 1
ATOM 957 N N . GLU B 1 16 ? 8.539 -16.125 -17.328 1 98.75 16 GLU B N 1
ATOM 958 C CA . GLU B 1 16 ? 7.93 -17.188 -16.531 1 98.75 16 GLU B CA 1
ATOM 959 C C . GLU B 1 16 ? 7.762 -16.766 -15.078 1 98.75 16 GLU B C 1
ATOM 961 O O . GLU B 1 16 ? 6.688 -16.938 -14.492 1 98.75 16 GLU B O 1
ATOM 966 N N . SER B 1 17 ? 8.852 -16.203 -14.484 1 98.88 17 SER B N 1
ATOM 967 C CA . SER B 1 17 ? 8.773 -15.742 -13.102 1 98.88 17 SER B CA 1
ATOM 968 C C . SER B 1 17 ? 7.727 -14.648 -12.938 1 98.88 17 SER B C 1
ATOM 970 O O . SER B 1 17 ? 6.953 -14.648 -11.984 1 98.88 17 SER B O 1
ATOM 972 N N . ILE B 1 18 ? 7.691 -13.742 -13.844 1 98.88 18 ILE B N 1
ATOM 973 C CA . ILE B 1 18 ? 6.746 -12.625 -13.797 1 98.88 18 ILE B CA 1
ATOM 974 C C . ILE B 1 18 ? 5.316 -13.164 -13.883 1 98.88 18 ILE B C 1
ATOM 976 O O . ILE B 1 18 ? 4.461 -12.789 -13.078 1 98.88 18 ILE B O 1
ATOM 980 N N . SER B 1 19 ? 5.051 -14.062 -14.805 1 98.81 19 SER B N 1
ATOM 981 C CA . SER B 1 19 ? 3.713 -14.609 -15 1 98.81 19 SER B CA 1
ATOM 982 C C . SER B 1 19 ? 3.273 -15.453 -13.812 1 98.81 19 SER B C 1
ATOM 984 O O . SER B 1 19 ? 2.115 -15.391 -13.391 1 98.81 19 SER B O 1
ATOM 986 N N . LYS B 1 20 ? 4.184 -16.234 -13.328 1 98.88 20 LYS B N 1
ATOM 987 C CA . LYS B 1 20 ? 3.869 -17.094 -12.195 1 98.88 20 LYS B CA 1
ATOM 988 C C . LYS B 1 20 ? 3.576 -16.266 -10.945 1 98.88 20 LYS B C 1
ATOM 990 O O . LYS B 1 20 ? 2.654 -16.594 -10.188 1 98.88 20 LYS B O 1
ATOM 995 N N . LEU B 1 21 ? 4.395 -15.242 -10.727 1 98.88 21 LEU B N 1
ATOM 996 C CA . LEU B 1 21 ? 4.129 -14.375 -9.586 1 98.88 21 LEU B CA 1
ATOM 997 C C . LEU B 1 21 ? 2.775 -13.688 -9.727 1 98.88 21 LEU B C 1
ATOM 999 O O . LEU B 1 21 ? 1.99 -13.648 -8.781 1 98.88 21 LEU B O 1
ATOM 1003 N N . HIS B 1 22 ? 2.496 -13.172 -10.852 1 98.88 22 HIS B N 1
ATOM 1004 C CA . HIS B 1 22 ? 1.216 -12.547 -11.156 1 98.88 22 HIS B CA 1
ATOM 1005 C C . HIS B 1 22 ? 0.054 -13.469 -10.812 1 98.88 22 HIS B C 1
ATOM 1007 O O . HIS B 1 22 ? -0.847 -13.094 -10.062 1 98.88 22 HIS B O 1
ATOM 1013 N N . ALA B 1 23 ? 0.123 -14.633 -11.312 1 98.81 23 ALA B N 1
ATOM 1014 C CA . ALA B 1 23 ? -0.949 -15.609 -11.117 1 98.81 23 ALA B CA 1
ATOM 1015 C C . ALA B 1 23 ? -1.076 -15.992 -9.648 1 98.81 23 ALA B C 1
ATOM 1017 O O . ALA B 1 23 ? -2.188 -16.109 -9.125 1 98.81 23 ALA B O 1
ATOM 1018 N N . LYS B 1 24 ? 0.059 -16.203 -9 1 98.88 24 LYS B N 1
ATOM 1019 C CA . LYS B 1 24 ? 0.042 -16.609 -7.602 1 98.88 24 LYS B CA 1
ATOM 1020 C C . LYS B 1 24 ? -0.541 -15.516 -6.715 1 98.88 24 LYS B C 1
ATOM 1022 O O . LYS B 1 24 ? -1.267 -15.805 -5.758 1 98.88 24 LYS B O 1
ATOM 1027 N N . LEU B 1 25 ? -0.17 -14.289 -7 1 98.81 25 LEU B N 1
ATOM 1028 C CA . LEU B 1 25 ? -0.689 -13.18 -6.207 1 98.81 25 LEU B CA 1
ATOM 1029 C C . LEU B 1 25 ? -2.199 -13.047 -6.371 1 98.81 25 LEU B C 1
ATOM 1031 O O . LEU B 1 25 ? -2.912 -12.766 -5.406 1 98.81 25 LEU B O 1
ATOM 1035 N N . LEU B 1 26 ? -2.711 -13.242 -7.57 1 98.62 26 LEU B N 1
ATOM 1036 C CA . LEU B 1 26 ? -4.152 -13.234 -7.797 1 98.62 26 LEU B CA 1
ATOM 1037 C C . LEU B 1 26 ? -4.836 -14.328 -6.988 1 98.62 26 LEU B C 1
ATOM 1039 O O . LEU B 1 26 ? -5.867 -14.086 -6.352 1 98.62 26 LEU B O 1
ATOM 1043 N N . GLU B 1 27 ? -4.277 -15.508 -7.047 1 98.62 27 GLU B N 1
ATOM 1044 C CA . GLU B 1 27 ? -4.801 -16.641 -6.277 1 98.62 27 GLU B CA 1
ATOM 1045 C C . GLU B 1 27 ? -4.793 -16.344 -4.781 1 98.62 27 GLU B C 1
ATOM 1047 O O . GLU B 1 27 ? -5.789 -16.562 -4.09 1 98.62 27 GLU B O 1
ATOM 1052 N N . ALA B 1 28 ? -3.67 -15.828 -4.301 1 98.5 28 ALA B N 1
ATOM 1053 C CA . ALA B 1 28 ? -3.527 -15.508 -2.881 1 98.5 28 ALA B CA 1
ATOM 1054 C C . ALA B 1 28 ? -4.559 -14.469 -2.449 1 98.5 28 ALA B C 1
ATOM 1056 O O . ALA B 1 28 ? -5.18 -14.602 -1.394 1 98.5 28 ALA B O 1
ATOM 1057 N N . SER B 1 29 ? -4.68 -13.453 -3.223 1 98.44 29 SER B N 1
ATOM 1058 C CA . SER B 1 29 ? -5.648 -12.414 -2.91 1 98.44 29 SER B CA 1
ATOM 1059 C C . SER B 1 29 ? -7.055 -12.984 -2.787 1 98.44 29 SER B C 1
ATOM 1061 O O . SER B 1 29 ? -7.797 -12.625 -1.867 1 98.44 29 SER B O 1
ATOM 1063 N N . ALA B 1 30 ? -7.449 -13.867 -3.693 1 98.12 30 ALA B N 1
ATOM 1064 C CA . ALA B 1 30 ? -8.773 -14.484 -3.682 1 98.12 30 ALA B CA 1
ATOM 1065 C C . ALA B 1 30 ? -9 -15.281 -2.402 1 98.12 30 ALA B C 1
ATOM 1067 O O . ALA B 1 30 ? -10.109 -15.32 -1.871 1 98.12 30 ALA B O 1
ATOM 1068 N N . VAL B 1 31 ? -8.023 -15.867 -1.893 1 98.06 31 VAL B N 1
ATOM 1069 C CA . VAL B 1 31 ? -8.109 -16.703 -0.696 1 98.06 31 VAL B CA 1
ATOM 1070 C C . VAL B 1 31 ? -8.109 -15.812 0.549 1 98.06 31 VAL B C 1
ATOM 1072 O O . VAL B 1 31 ? -9.008 -15.898 1.383 1 98.06 31 VAL B O 1
ATOM 1075 N N . TYR B 1 32 ? -7.078 -14.914 0.671 1 97.88 32 TYR B N 1
ATOM 1076 C CA . TYR B 1 32 ? -6.809 -14.188 1.907 1 97.88 32 TYR B CA 1
ATOM 1077 C C . TYR B 1 32 ? -7.852 -13.102 2.143 1 97.88 32 TYR B C 1
ATOM 1079 O O . TYR B 1 32 ? -8.133 -12.742 3.287 1 97.88 32 TYR B O 1
ATOM 1087 N N . SER B 1 33 ? -8.453 -12.594 1.078 1 97.56 33 SER B N 1
ATOM 1088 C CA . SER B 1 33 ? -9.492 -11.586 1.243 1 97.56 33 SER B CA 1
ATOM 1089 C C . SER B 1 33 ? -10.711 -12.156 1.965 1 97.56 33 SER B C 1
ATOM 1091 O O . SER B 1 33 ? -11.562 -11.398 2.439 1 97.56 33 SER B O 1
ATOM 1093 N N . LYS B 1 34 ? -10.75 -13.461 2.109 1 97.75 34 LYS B N 1
ATOM 1094 C CA . LYS B 1 34 ? -11.891 -14.117 2.74 1 97.75 34 LYS B CA 1
ATOM 1095 C C . LYS B 1 34 ? -11.578 -14.508 4.184 1 97.75 34 LYS B C 1
ATOM 1097 O O . LYS B 1 34 ? -12.445 -15 4.902 1 97.75 34 LYS B O 1
ATOM 1102 N N . ASP B 1 35 ? -10.344 -14.305 4.613 1 97.88 35 ASP B N 1
ATOM 1103 C CA . ASP B 1 35 ? -9.969 -14.609 5.992 1 97.88 35 ASP B CA 1
ATOM 1104 C C . ASP B 1 35 ? -10.734 -13.734 6.977 1 97.88 35 ASP B C 1
ATOM 1106 O O . ASP B 1 35 ? -10.961 -12.547 6.715 1 97.88 35 ASP B O 1
ATOM 1110 N N . LYS B 1 36 ? -11.031 -14.375 8.133 1 97.94 36 LYS B N 1
ATOM 1111 C CA . LYS B 1 36 ? -11.648 -13.617 9.219 1 97.94 36 LYS B CA 1
ATOM 1112 C C . LYS B 1 36 ? -10.82 -12.391 9.578 1 97.94 36 LYS B C 1
ATOM 1114 O O . LYS B 1 36 ? -9.594 -12.477 9.68 1 97.94 36 LYS B O 1
ATOM 1119 N N . GLU B 1 37 ? -11.391 -11.18 9.711 1 98.38 37 GLU B N 1
ATOM 1120 C CA . GLU B 1 37 ? -10.836 -9.906 10.164 1 98.38 37 GLU B CA 1
ATOM 1121 C C . GLU B 1 37 ? -9.805 -9.367 9.18 1 98.38 37 GLU B C 1
ATOM 1123 O O . GLU B 1 37 ? -8.938 -8.578 9.547 1 98.38 37 GLU B O 1
ATOM 1128 N N . THR B 1 38 ? -9.836 -9.898 7.934 1 98.5 38 THR B N 1
ATOM 1129 C CA . THR B 1 38 ? -9.109 -9.297 6.824 1 98.5 38 THR B CA 1
ATOM 1130 C C . THR B 1 38 ? -10 -8.312 6.066 1 98.5 38 THR B C 1
ATOM 1132 O O . THR B 1 38 ? -11.062 -8.695 5.566 1 98.5 38 THR B O 1
ATOM 1135 N N . LEU B 1 39 ? -9.57 -7.086 6.008 1 98.5 39 LEU B N 1
ATOM 1136 C CA . LEU B 1 39 ? -10.359 -6.051 5.348 1 98.5 39 LEU B CA 1
ATOM 1137 C C . LEU B 1 39 ? -10.117 -6.059 3.842 1 98.5 39 LEU B C 1
ATOM 1139 O O . LEU B 1 39 ? -11.055 -5.863 3.059 1 98.5 39 LEU B O 1
ATOM 1143 N N . SER B 1 40 ? -8.859 -6.281 3.451 1 98.38 40 SER B N 1
ATOM 1144 C CA . SER B 1 40 ? -8.531 -6.344 2.031 1 98.38 40 SER B CA 1
ATOM 1145 C C . SER B 1 40 ? -7.141 -6.922 1.81 1 98.38 40 SER B C 1
ATOM 1147 O O . SER B 1 40 ? -6.301 -6.902 2.715 1 98.38 40 SER B O 1
ATOM 1149 N N . TRP B 1 41 ? -6.949 -7.531 0.682 1 98.5 41 TRP B N 1
ATOM 1150 C CA . TRP B 1 41 ? -5.676 -7.961 0.113 1 98.5 41 TRP B CA 1
ATOM 1151 C C . TRP B 1 41 ? -5.535 -7.488 -1.33 1 98.5 41 TRP B C 1
ATOM 1153 O O . TRP B 1 41 ? -5.812 -8.242 -2.266 1 98.5 41 TRP B O 1
ATOM 1163 N N . PHE B 1 42 ? -5.047 -6.246 -1.514 1 98.81 42 PHE B N 1
ATOM 1164 C CA . PHE B 1 42 ? -4.844 -5.723 -2.859 1 98.81 42 PHE B CA 1
ATOM 1165 C C . PHE B 1 42 ? -3.516 -6.199 -3.43 1 98.81 42 PHE B C 1
ATOM 1167 O O . PHE B 1 42 ? -2.467 -6.027 -2.807 1 98.81 42 PHE B O 1
ATOM 1174 N N . VAL B 1 43 ? -3.535 -6.824 -4.562 1 98.88 43 VAL B N 1
ATOM 1175 C CA . VAL B 1 43 ? -2.33 -7.199 -5.297 1 98.88 43 VAL B CA 1
ATOM 1176 C C . VAL B 1 43 ? -2.24 -6.391 -6.59 1 98.88 43 VAL B C 1
ATOM 1178 O O . VAL B 1 43 ? -3.256 -6.137 -7.242 1 98.88 43 VAL B O 1
ATOM 1181 N N . MET B 1 44 ? -1.048 -5.957 -6.879 1 98.94 44 MET B N 1
ATOM 1182 C CA . MET B 1 44 ? -0.919 -4.984 -7.961 1 98.94 44 MET B CA 1
ATOM 1183 C C . MET B 1 44 ? 0.429 -5.125 -8.656 1 98.94 44 MET B C 1
ATOM 1185 O O . MET B 1 44 ? 1.374 -5.672 -8.094 1 98.94 44 MET B O 1
ATOM 1189 N N . GLN B 1 45 ? 0.437 -4.668 -9.875 1 98.88 45 GLN B N 1
ATOM 1190 C CA . GLN B 1 45 ? 1.649 -4.66 -10.688 1 98.88 45 GLN B CA 1
ATOM 1191 C C . GLN B 1 45 ? 1.968 -3.252 -11.18 1 98.88 45 GLN B C 1
ATOM 1193 O O . GLN B 1 45 ? 1.063 -2.496 -11.539 1 98.88 45 GLN B O 1
ATOM 1198 N N . SER B 1 46 ? 3.27 -2.951 -11.188 1 98.88 46 SER B N 1
ATOM 1199 C CA . SER B 1 46 ? 3.734 -1.622 -11.578 1 98.88 46 SER B CA 1
ATOM 1200 C C . SER B 1 46 ? 3.312 -1.278 -13 1 98.88 46 SER B C 1
ATOM 1202 O O . SER B 1 46 ? 3.377 -2.125 -13.891 1 98.88 46 SER B O 1
ATOM 1204 N N . VAL B 1 47 ? 2.939 -0.025 -13.172 1 98.12 47 VAL B N 1
ATOM 1205 C CA . VAL B 1 47 ? 2.59 0.479 -14.5 1 98.12 47 VAL B CA 1
ATOM 1206 C C . VAL B 1 47 ? 3.855 0.667 -15.336 1 98.12 47 VAL B C 1
ATOM 1208 O O . VAL B 1 47 ? 3.801 0.668 -16.562 1 98.12 47 VAL B O 1
ATOM 1211 N N . HIS B 1 48 ? 4.988 0.707 -14.68 1 98.06 48 HIS B N 1
ATOM 1212 C CA . HIS B 1 48 ? 6.203 1.129 -15.375 1 98.06 48 HIS B CA 1
ATOM 1213 C C . HIS B 1 48 ? 7.18 -0.03 -15.523 1 98.06 48 HIS B C 1
ATOM 1215 O O . HIS B 1 48 ? 8.086 0.023 -16.359 1 98.06 48 HIS B O 1
ATOM 1221 N N . ASP B 1 49 ? 7.117 -1.007 -14.664 1 98.56 49 ASP B N 1
ATOM 1222 C CA . ASP B 1 49 ? 8.062 -2.117 -14.625 1 98.56 49 ASP B CA 1
ATOM 1223 C C . ASP B 1 49 ? 7.359 -3.43 -14.289 1 98.56 49 ASP B C 1
ATOM 1225 O O . ASP B 1 49 ? 6.973 -3.658 -13.148 1 98.56 49 ASP B O 1
ATOM 1229 N N . LYS B 1 50 ? 7.27 -4.355 -15.234 1 98.5 50 LYS B N 1
ATOM 1230 C CA . LYS B 1 50 ? 6.492 -5.582 -15.086 1 98.5 50 LYS B CA 1
ATOM 1231 C C . LYS B 1 50 ? 7.086 -6.484 -14.008 1 98.5 50 LYS B C 1
ATOM 1233 O O . LYS B 1 50 ? 6.438 -7.43 -13.555 1 98.5 50 LYS B O 1
ATOM 1238 N N . GLN B 1 51 ? 8.32 -6.27 -13.555 1 98.88 51 GLN B N 1
ATOM 1239 C CA . GLN B 1 51 ? 8.961 -7.086 -12.531 1 98.88 51 GLN B CA 1
ATOM 1240 C C . GLN B 1 51 ? 8.484 -6.688 -11.133 1 98.88 51 GLN B C 1
ATOM 1242 O O . GLN B 1 51 ? 8.688 -7.426 -10.172 1 98.88 51 GLN B O 1
ATOM 1247 N N . ASP B 1 52 ? 7.887 -5.516 -11.039 1 98.94 52 ASP B N 1
ATOM 1248 C CA . ASP B 1 52 ? 7.59 -4.953 -9.727 1 98.94 52 ASP B CA 1
ATOM 1249 C C . ASP B 1 52 ? 6.129 -5.18 -9.352 1 98.94 52 ASP B C 1
ATOM 1251 O O . ASP B 1 52 ? 5.223 -4.797 -10.094 1 98.94 52 ASP B O 1
ATOM 1255 N N . PHE B 1 53 ? 5.887 -5.793 -8.203 1 98.94 53 PHE B N 1
ATOM 1256 C CA . PHE B 1 53 ? 4.574 -6.059 -7.629 1 98.94 53 PHE B CA 1
ATOM 1257 C C . PHE B 1 53 ? 4.48 -5.488 -6.219 1 98.94 53 PHE B C 1
ATOM 1259 O O . PHE B 1 53 ? 5.5 -5.277 -5.559 1 98.94 53 PHE B O 1
ATOM 1266 N N . THR B 1 54 ? 3.334 -5.227 -5.793 1 98.94 54 THR B N 1
ATOM 1267 C CA . THR B 1 54 ? 3.076 -4.781 -4.43 1 98.94 54 THR B CA 1
ATOM 1268 C C . THR B 1 54 ? 1.802 -5.418 -3.885 1 98.94 54 THR B C 1
ATOM 1270 O O . THR B 1 54 ? 0.808 -5.547 -4.602 1 98.94 54 THR B O 1
ATOM 1273 N N . ILE B 1 55 ? 1.837 -5.797 -2.668 1 98.94 55 ILE B N 1
ATOM 1274 C CA . ILE B 1 55 ? 0.677 -6.27 -1.92 1 98.94 55 ILE B CA 1
ATOM 1275 C C . ILE B 1 55 ? 0.36 -5.293 -0.789 1 98.94 55 ILE B C 1
ATOM 1277 O O . ILE B 1 55 ? 1.265 -4.828 -0.091 1 98.94 55 ILE B O 1
ATOM 1281 N N . VAL B 1 56 ? -0.874 -4.922 -0.667 1 98.94 56 VAL B N 1
ATOM 1282 C CA . VAL B 1 56 ? -1.368 -4.199 0.5 1 98.94 56 VAL B CA 1
ATOM 1283 C C . VAL B 1 56 ? -2.359 -5.074 1.267 1 98.94 56 VAL B C 1
ATOM 1285 O O . VAL B 1 56 ? -3.479 -5.305 0.803 1 98.94 56 VAL B O 1
ATOM 1288 N N . GLU B 1 57 ? -1.968 -5.574 2.455 1 98.81 57 GLU B N 1
ATOM 1289 C CA . GLU B 1 57 ? -2.76 -6.418 3.346 1 98.81 57 GLU B CA 1
ATOM 1290 C C . GLU B 1 57 ? -3.326 -5.613 4.512 1 98.81 57 GLU B C 1
ATOM 1292 O O . GLU B 1 57 ? -2.574 -5.078 5.328 1 98.81 57 GLU B O 1
ATOM 1297 N N . ARG B 1 58 ? -4.652 -5.527 4.602 1 98.81 58 ARG B N 1
ATOM 1298 C CA . ARG B 1 58 ? -5.266 -4.762 5.68 1 98.81 58 ARG B CA 1
ATOM 1299 C C . ARG B 1 58 ? -6.039 -5.676 6.625 1 98.81 58 ARG B C 1
ATOM 1301 O O . ARG B 1 58 ? -6.941 -6.402 6.195 1 98.81 58 ARG B O 1
ATOM 1308 N N . TYR B 1 59 ? -5.672 -5.598 7.863 1 98.81 59 TYR B N 1
ATOM 1309 C CA . TYR B 1 59 ? -6.289 -6.387 8.93 1 98.81 59 TYR B CA 1
ATOM 1310 C C . TYR B 1 59 ? -6.965 -5.48 9.953 1 98.81 59 TYR B C 1
ATOM 1312 O O . TYR B 1 59 ? -6.441 -4.418 10.289 1 98.81 59 TYR B O 1
ATOM 1320 N N . LEU B 1 60 ? -8.055 -5.926 10.461 1 98.56 60 LEU B N 1
ATOM 1321 C CA . LEU B 1 60 ? -8.789 -5.145 11.445 1 98.56 60 LEU B CA 1
ATOM 1322 C C . LEU B 1 60 ? -7.91 -4.812 12.648 1 98.56 60 LEU B C 1
ATOM 1324 O O . LEU B 1 60 ? -7.961 -3.697 13.172 1 98.56 60 LEU B O 1
ATOM 1328 N N . HIS B 1 61 ? -7.199 -5.738 13.148 1 97.75 61 HIS B N 1
ATOM 1329 C CA . HIS B 1 61 ? -6.25 -5.613 14.25 1 97.75 61 HIS B CA 1
ATOM 1330 C C . HIS B 1 61 ? -4.938 -6.324 13.938 1 97.75 61 HIS B C 1
ATOM 1332 O O . HIS B 1 61 ? -4.891 -7.188 13.055 1 97.75 61 HIS B O 1
ATOM 1338 N N . GLU B 1 62 ? -3.867 -5.902 14.648 1 97.62 62 GLU B N 1
ATOM 1339 C CA . GLU B 1 62 ? -2.617 -6.648 14.523 1 97.62 62 GLU B CA 1
ATOM 1340 C C . GLU B 1 62 ? -2.826 -8.125 14.828 1 97.62 62 GLU B C 1
ATOM 1342 O O . GLU B 1 62 ? -2.266 -8.992 14.148 1 97.62 62 GLU B O 1
ATOM 1347 N N . SER B 1 63 ? -3.627 -8.43 15.828 1 97.94 63 SER B N 1
ATOM 1348 C CA . SER B 1 63 ? -3.863 -9.812 16.25 1 97.94 63 SER B CA 1
ATOM 1349 C C . SER B 1 63 ? -4.582 -10.602 15.172 1 97.94 63 SER B C 1
ATOM 1351 O O . SER B 1 63 ? -4.574 -11.836 15.188 1 97.94 63 SER B O 1
ATOM 1353 N N . SER B 1 64 ? -5.246 -9.938 14.219 1 97.88 64 SER B N 1
ATOM 1354 C CA . SER B 1 64 ? -5.973 -10.594 13.133 1 97.88 64 SER B CA 1
ATOM 1355 C C . SER B 1 64 ? -5.031 -11.398 12.242 1 97.88 64 SER B C 1
ATOM 1357 O O . SER B 1 64 ? -5.469 -12.297 11.516 1 97.88 64 SER B O 1
ATOM 1359 N N . GLN B 1 65 ? -3.768 -11.117 12.336 1 96.62 65 GLN B N 1
ATOM 1360 C CA . GLN B 1 65 ? -2.797 -11.852 11.531 1 96.62 65 GLN B CA 1
ATOM 1361 C C . GLN B 1 65 ? -2.805 -13.336 11.891 1 96.62 65 GLN B C 1
ATOM 1363 O O . GLN B 1 65 ? -2.369 -14.172 11.094 1 96.62 65 GLN B O 1
ATOM 1368 N N . GLU B 1 66 ? -3.203 -13.664 13.086 1 96.81 66 GLU B N 1
ATOM 1369 C CA . GLU B 1 66 ? -3.246 -15.07 13.5 1 96.81 66 GLU B CA 1
ATOM 1370 C C . GLU B 1 66 ? -4.109 -15.898 12.555 1 96.81 66 GLU B C 1
ATOM 1372 O O . GLU B 1 66 ? -3.789 -17.047 12.266 1 96.81 66 GLU B O 1
ATOM 1377 N N . TYR B 1 67 ? -5.242 -15.359 12.047 1 96.81 67 TYR B N 1
ATOM 1378 C CA . TYR B 1 67 ? -6.117 -16.062 11.117 1 96.81 67 TYR B CA 1
ATOM 1379 C C . TYR B 1 67 ? -5.422 -16.297 9.781 1 96.81 67 TYR B C 1
ATOM 1381 O O .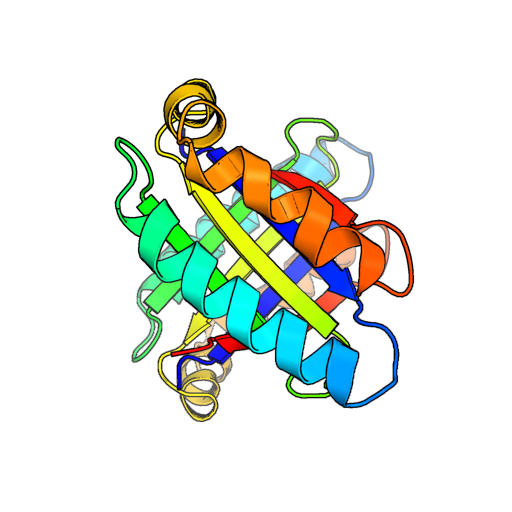 TYR B 1 67 ? -5.598 -17.344 9.156 1 96.81 67 TYR B O 1
ATOM 1389 N N . HIS B 1 68 ? -4.676 -15.25 9.398 1 94.62 68 HIS B N 1
ATOM 1390 C CA . HIS B 1 68 ? -3.889 -15.336 8.172 1 94.62 68 HIS B CA 1
ATOM 1391 C C . HIS B 1 68 ? -2.811 -16.406 8.289 1 94.62 68 HIS B C 1
ATOM 1393 O O . HIS B 1 68 ? -2.695 -17.281 7.422 1 94.62 68 HIS B O 1
ATOM 1399 N N . LEU B 1 69 ? -2.092 -16.438 9.359 1 95 69 LEU B N 1
ATOM 1400 C CA . LEU B 1 69 ? -0.973 -17.359 9.586 1 95 69 LEU B CA 1
ATOM 1401 C C . LEU B 1 69 ? -1.467 -18.781 9.781 1 95 69 LEU B C 1
ATOM 1403 O O . LEU B 1 69 ? -0.753 -19.734 9.469 1 95 69 LEU B O 1
ATOM 1407 N N . ASN B 1 70 ? -2.676 -18.891 10.227 1 95.88 70 ASN B N 1
ATOM 1408 C CA . ASN B 1 70 ? -3.229 -20.219 10.492 1 95.88 70 ASN B CA 1
ATOM 1409 C C . ASN B 1 70 ? -3.982 -20.766 9.289 1 95.88 70 ASN B C 1
ATOM 1411 O O . ASN B 1 70 ? -4.48 -21.891 9.32 1 95.88 70 ASN B O 1
ATOM 1415 N N . ASN B 1 71 ? -4.164 -20.047 8.25 1 96.06 71 ASN B N 1
ATOM 1416 C CA . ASN B 1 71 ? -4.703 -20.547 6.988 1 96.06 71 ASN B CA 1
ATOM 1417 C C . ASN B 1 71 ? -3.762 -21.547 6.332 1 96.06 71 ASN B C 1
ATOM 1419 O O . ASN B 1 71 ? -2.594 -21.234 6.086 1 96.06 71 ASN B O 1
ATOM 1423 N N . PRO B 1 72 ? -4.238 -22.766 6.074 1 96.88 72 PRO B N 1
ATOM 1424 C CA . PRO B 1 72 ? -3.357 -23.766 5.465 1 96.88 72 PRO B CA 1
ATOM 1425 C C . PRO B 1 72 ? -2.729 -23.281 4.16 1 96.88 72 PRO B C 1
ATOM 1427 O O . PRO B 1 72 ? -1.623 -23.703 3.812 1 96.88 72 PRO B O 1
ATOM 1430 N N . TYR B 1 73 ? -3.445 -22.422 3.492 1 97.62 73 TYR B N 1
A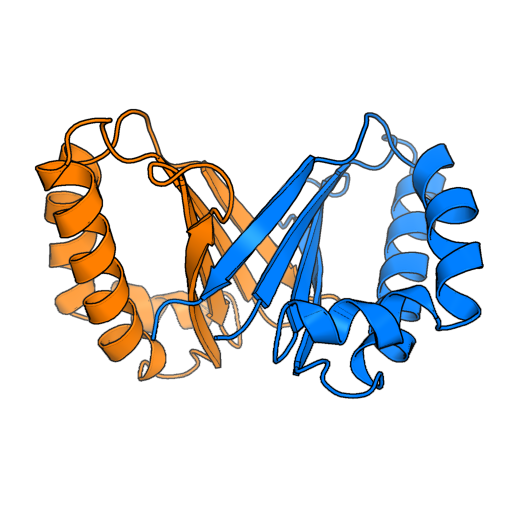TOM 1431 C CA . TYR B 1 73 ? -2.936 -21.859 2.244 1 97.62 73 TYR B CA 1
ATOM 1432 C C . TYR B 1 73 ? -1.658 -21.062 2.482 1 97.62 73 TYR B C 1
ATOM 1434 O O . TYR B 1 73 ? -0.795 -20.984 1.604 1 97.62 73 TYR B O 1
ATOM 1442 N N . TRP B 1 74 ? -1.503 -20.469 3.625 1 95.75 74 TRP B N 1
ATOM 1443 C CA . TRP B 1 74 ? -0.375 -19.609 3.943 1 95.75 74 TRP B CA 1
ATOM 1444 C C . TRP B 1 74 ? 0.948 -20.344 3.762 1 95.75 74 TRP B C 1
ATOM 1446 O O . TRP B 1 74 ? 1.921 -19.766 3.264 1 95.75 74 TRP B O 1
ATOM 1456 N N . LYS B 1 75 ? 1.009 -21.672 4.004 1 96.06 75 LYS B N 1
ATOM 1457 C CA . LYS B 1 75 ? 2.219 -22.484 3.938 1 96.06 75 LYS B CA 1
ATOM 1458 C C . LYS B 1 75 ? 2.686 -22.656 2.496 1 96.06 75 LYS B C 1
ATOM 1460 O O . LYS B 1 75 ? 3.83 -23.047 2.252 1 96.06 75 LYS B O 1
ATOM 1465 N N . THR B 1 76 ? 1.796 -22.438 1.639 1 96.69 76 THR B N 1
ATOM 1466 C CA . THR B 1 76 ? 2.137 -22.656 0.237 1 96.69 76 THR B CA 1
ATOM 1467 C C . THR B 1 76 ? 2.713 -21.375 -0.381 1 96.69 76 THR B C 1
ATOM 1469 O O . THR B 1 76 ? 3.295 -21.422 -1.468 1 96.69 76 THR B O 1
ATOM 1472 N N . PHE B 1 77 ? 2.59 -20.25 0.225 1 97.75 77 PHE B N 1
ATOM 1473 C CA . PHE B 1 77 ? 2.846 -18.969 -0.406 1 97.75 77 PHE B CA 1
ATOM 1474 C C . PHE B 1 77 ? 4.344 -18.719 -0.544 1 97.75 77 PHE B C 1
ATOM 1476 O O . PHE B 1 77 ? 4.867 -18.641 -1.658 1 97.75 77 PHE B O 1
ATOM 1483 N N . ASP B 1 78 ? 5.094 -18.688 0.539 1 97.12 78 ASP B N 1
ATOM 1484 C CA . ASP B 1 78 ? 6.504 -18.312 0.517 1 97.12 78 ASP B CA 1
ATOM 1485 C C . ASP B 1 78 ? 7.32 -19.328 -0.293 1 97.12 78 ASP B C 1
ATOM 1487 O O . ASP B 1 78 ? 8.141 -18.938 -1.132 1 97.12 78 ASP B O 1
ATOM 1491 N N . PRO B 1 79 ? 7.055 -20.656 -0.1 1 98.19 79 PRO B N 1
ATOM 1492 C CA . PRO B 1 79 ? 7.832 -21.609 -0.891 1 98.19 79 PRO B CA 1
ATOM 1493 C C . PRO B 1 79 ? 7.641 -21.422 -2.395 1 98.19 79 PRO B C 1
ATOM 1495 O O . PRO B 1 79 ? 8.555 -21.703 -3.176 1 98.19 79 PRO B O 1
ATOM 1498 N N . TYR B 1 80 ? 6.488 -20.922 -2.799 1 98.69 80 TYR B N 1
ATOM 1499 C CA . TYR B 1 80 ? 6.207 -20.719 -4.215 1 98.69 80 TYR B CA 1
ATOM 1500 C C . TYR B 1 80 ? 6.77 -19.375 -4.684 1 98.69 80 TYR B C 1
ATOM 1502 O O . TYR B 1 80 ? 7.371 -19.297 -5.758 1 98.69 80 TYR B O 1
ATOM 1510 N N . VAL B 1 81 ? 6.605 -18.359 -3.904 1 98.75 81 VAL B N 1
ATOM 1511 C CA . VAL B 1 81 ? 6.855 -16.984 -4.328 1 98.75 81 VAL B CA 1
ATOM 1512 C C . VAL B 1 81 ? 8.352 -16.672 -4.238 1 98.75 81 VAL B C 1
ATOM 1514 O O . VAL B 1 81 ? 8.914 -16.047 -5.133 1 98.75 81 VAL B O 1
ATOM 1517 N N . ILE B 1 82 ? 9.062 -17.141 -3.203 1 98.69 82 ILE B N 1
ATOM 1518 C CA . ILE B 1 82 ? 10.422 -16.719 -2.898 1 98.69 82 ILE B CA 1
ATOM 1519 C C . ILE B 1 82 ? 11.352 -17.109 -4.047 1 98.69 82 ILE B C 1
ATOM 1521 O O . ILE B 1 82 ? 12.172 -16.312 -4.488 1 98.69 82 ILE B O 1
ATOM 1525 N N . PRO B 1 83 ? 11.211 -18.344 -4.648 1 98.81 83 PRO B N 1
ATOM 1526 C CA . PRO B 1 83 ? 12.094 -18.719 -5.754 1 98.81 83 PRO B CA 1
ATOM 1527 C C . PRO B 1 83 ? 11.883 -17.859 -6.996 1 98.81 83 PRO B C 1
ATOM 1529 O O . PRO B 1 83 ? 12.703 -17.875 -7.914 1 98.81 83 PRO B O 1
ATOM 1532 N N . LEU B 1 84 ? 10.789 -17.141 -7.105 1 98.88 84 LEU B N 1
ATOM 1533 C CA . LEU B 1 84 ? 10.461 -16.328 -8.273 1 98.88 84 LEU B CA 1
ATOM 1534 C C . LEU B 1 84 ? 11.062 -14.938 -8.148 1 98.88 84 LEU B C 1
ATOM 1536 O O . LEU B 1 84 ? 11.039 -14.156 -9.109 1 98.88 84 LEU B O 1
ATOM 1540 N N . LEU B 1 85 ? 11.617 -14.602 -7.023 1 98.88 85 LEU B N 1
ATOM 1541 C CA . LEU B 1 85 ? 11.977 -13.219 -6.723 1 98.88 85 LEU B CA 1
ATOM 1542 C C . LEU B 1 85 ? 13.461 -12.977 -7 1 98.88 85 LEU B C 1
ATOM 1544 O O . LEU B 1 85 ? 14.289 -13.859 -6.77 1 98.88 85 LEU B O 1
ATOM 1548 N N . GLU B 1 86 ? 13.695 -11.828 -7.457 1 98.81 86 GLU B N 1
ATOM 1549 C CA . GLU B 1 86 ? 15.055 -11.398 -7.758 1 98.81 86 GLU B CA 1
ATOM 1550 C C . GLU B 1 86 ? 15.812 -11.023 -6.488 1 98.81 86 GLU B C 1
ATOM 1552 O O . GLU B 1 86 ? 17.047 -10.992 -6.477 1 98.81 86 GLU B O 1
ATOM 1557 N N . LYS B 1 87 ? 15.234 -10.641 -5.484 1 98.69 87 LYS B N 1
ATOM 1558 C CA . LYS B 1 87 ? 15.766 -10.227 -4.188 1 98.69 87 LYS B CA 1
ATOM 1559 C C . LYS B 1 87 ? 14.734 -10.43 -3.082 1 98.69 87 LYS B C 1
ATOM 1561 O O . LYS B 1 87 ? 13.57 -10.75 -3.361 1 98.69 87 LYS B O 1
ATOM 1566 N N . GLU B 1 88 ? 15.086 -10.258 -1.847 1 98.5 88 GLU B N 1
ATOM 1567 C CA . GLU B 1 88 ? 14.195 -10.414 -0.701 1 98.5 88 GLU B CA 1
ATOM 1568 C C . GLU B 1 88 ? 13.039 -9.414 -0.761 1 98.5 88 GLU B C 1
ATOM 1570 O O . GLU B 1 88 ? 13.203 -8.297 -1.251 1 98.5 88 GLU B O 1
ATOM 1575 N N . MET B 1 89 ? 11.945 -9.758 -0.26 1 98.62 89 MET B N 1
ATOM 1576 C CA . MET B 1 89 ? 10.789 -8.867 -0.192 1 98.62 89 MET B CA 1
ATOM 1577 C C . MET B 1 89 ? 11.086 -7.66 0.685 1 98.62 89 MET B C 1
ATOM 1579 O O . MET B 1 89 ? 11.812 -7.766 1.672 1 98.62 89 MET B O 1
ATOM 1583 N N .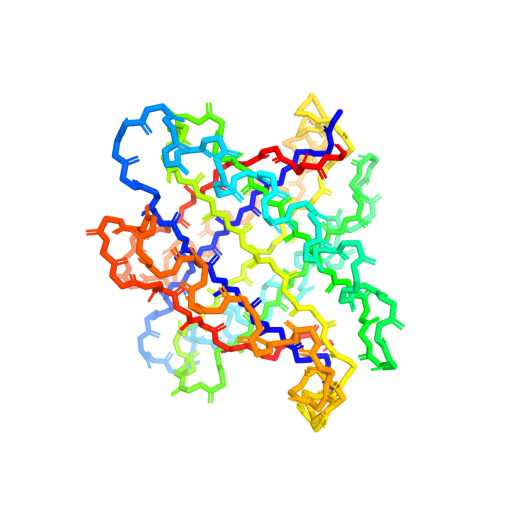 ASP B 1 90 ? 10.555 -6.605 0.324 1 98.44 90 ASP B N 1
ATOM 1584 C CA . ASP B 1 90 ? 10.508 -5.422 1.182 1 98.44 90 ASP B CA 1
ATOM 1585 C C . ASP B 1 90 ? 9.18 -5.328 1.917 1 98.44 90 ASP B C 1
ATOM 1587 O O . ASP B 1 90 ? 8.195 -4.832 1.365 1 98.44 90 ASP B O 1
ATOM 1591 N N . LEU B 1 91 ? 9.109 -5.855 3.104 1 98.5 91 LEU B N 1
ATOM 1592 C CA . LEU B 1 91 ? 7.895 -5.953 3.904 1 98.5 91 LEU B CA 1
ATOM 1593 C C . LEU B 1 91 ? 7.863 -4.875 4.98 1 98.5 91 LEU B C 1
ATOM 1595 O O . LEU B 1 91 ? 8.812 -4.738 5.758 1 98.5 91 LEU B O 1
ATOM 1599 N N . ARG B 1 92 ? 6.852 -4.133 5.016 1 98.5 92 ARG B N 1
ATOM 1600 C CA . ARG B 1 92 ? 6.695 -3.035 5.965 1 98.5 92 ARG B CA 1
ATOM 1601 C C . ARG B 1 92 ? 5.371 -3.141 6.715 1 98.5 92 ARG B C 1
ATOM 1603 O O . ARG B 1 92 ? 4.348 -3.494 6.129 1 98.5 92 ARG B O 1
ATOM 1610 N N . ARG B 1 93 ? 5.387 -2.781 7.996 1 98.75 93 ARG B N 1
ATOM 1611 C CA . ARG B 1 93 ? 4.211 -2.893 8.859 1 98.75 93 ARG B CA 1
ATOM 1612 C C . ARG B 1 93 ? 3.77 -1.522 9.359 1 98.75 93 ARG B C 1
ATOM 1614 O O . ARG B 1 93 ? 4.594 -0.729 9.82 1 98.75 93 ARG B O 1
ATOM 1621 N N . PHE B 1 94 ? 2.469 -1.324 9.281 1 98.88 94 PHE B N 1
ATOM 1622 C CA . PHE B 1 94 ? 1.926 -0.006 9.586 1 98.88 94 PHE B CA 1
ATOM 1623 C C . PHE B 1 94 ? 0.654 -0.121 10.414 1 98.88 94 PHE B C 1
ATOM 1625 O O . PHE B 1 94 ? -0.019 -1.154 10.391 1 98.88 94 PHE B O 1
ATOM 1632 N N . GLU B 1 95 ? 0.349 0.936 11.156 1 98.69 95 GLU B N 1
ATOM 1633 C CA . GLU B 1 95 ? -0.991 1.217 11.664 1 98.69 95 GLU B CA 1
ATOM 1634 C C . GLU B 1 95 ? -1.655 2.34 10.875 1 98.69 95 GLU B C 1
ATOM 1636 O O . GLU B 1 95 ? -1.053 3.395 10.656 1 98.69 95 GLU B O 1
ATOM 1641 N N . GLU B 1 96 ? -2.869 2.096 10.352 1 98.69 96 GLU B N 1
ATOM 1642 C CA . GLU B 1 96 ? -3.596 3.18 9.695 1 98.69 96 GLU B CA 1
ATOM 1643 C C . GLU B 1 96 ? -3.963 4.277 10.695 1 98.69 96 GLU B C 1
ATOM 1645 O O . GLU B 1 96 ? -4.352 3.99 11.828 1 98.69 96 GLU B O 1
ATOM 1650 N N . LEU B 1 97 ? -3.818 5.484 10.195 1 97.88 97 LEU B N 1
ATOM 1651 C CA . LEU B 1 97 ? -4.18 6.629 11.023 1 97.88 97 LEU B CA 1
ATOM 1652 C C . LEU B 1 97 ? -5.688 6.867 11 1 97.88 97 LEU B C 1
ATOM 1654 O O . LEU B 1 97 ? -6.328 6.672 9.961 1 97.88 97 LEU B O 1
ATOM 1658 N N . GLN B 1 98 ? -6.328 7.086 12.109 1 88.19 98 GLN B N 1
ATOM 1659 C CA . GLN B 1 98 ? -7.766 7.305 12.211 1 88.19 98 GLN B CA 1
ATOM 1660 C C . GLN B 1 98 ? -8.07 8.633 12.898 1 88.19 98 GLN B C 1
ATOM 1662 O O . GLN B 1 98 ? -7.281 9.117 13.711 1 88.19 98 GLN B O 1
#

Organism: Penicillium oxalicum (strain 114-2 / CGMCC 5302) (NCBI:txid933388)

pLDDT: mean 98.11, std 1.49, range [88.19, 98.94]